Protein AF-A0A0F9DHP1-F1 (afdb_monomer_lite)

Radius of gyration: 31.09 Å; chains: 1; bounding box: 80×26×90 Å

Secondary structure (DSSP, 8-state):
---SS--EEE-TT--EEEEEE-EETTEE--S-EEEEEEE-TT--EEEEEEEEEEETTEEEEEE-----EEEEEEEEEEETTEEEEEEEEEEE---THHHHHHHHHHHHHHHHHHHHHHHHHH-----HHHHHHHHHHHHHHHHTHHHHHHHHHHHHHTT--HHHHHHHHHHHHHHHHHHHHHHHHHHHHHHHHHHHHHHHHHHHHHTT-

Foldseek 3Di:
DPDPDDAAEAEFQDKDKDKDFDADPVAGDPDKWKWKFKAFPVRDGPDIGTFPDDDRRMTIDIDTHRAFGKMKMWMWIDDPPDIDIDIHIYTHDADPVLVVVLVVLVVVLVVVLVVLVVVVVVPPDDDPVSVVVVVVSLVVLVVSLVSLVVSLVVCVVRSHHPVSNVVSVVVSVVSVVVSVVVVVVVVVVVVVVVVVVVVVVVVVVVVPD

Sequence (209 aa):
MADQGEIEVYKPREVFDLSIHLSNNTGVVTGATCQAEIRNSNYDVIHNVTLNEIDGGWYNATYNQSKIGKYFCRQNCTMGALFAAETCDFVIAGDDTMPIAVILVVLFVIIVYFFLLINLFTARQFTEHGLIKLLFLMIAFWVLLLPVNMAIQYNDANGGPVAVTTYLELLYQIMIWLNSFIIVYFMLWFIVQMLKKIGEGRRLKEMGE

Structure (mmCIF, N/CA/C/O backbone):
data_AF-A0A0F9DHP1-F1
#
_entry.id   AF-A0A0F9DHP1-F1
#
loop_
_atom_site.group_PDB
_atom_site.id
_atom_site.type_symbol
_atom_site.label_atom_id
_atom_site.label_alt_id
_atom_site.label_comp_id
_atom_site.label_asym_id
_atom_site.label_entity_id
_atom_site.label_seq_id
_atom_site.pdbx_PDB_ins_code
_atom_site.Cartn_x
_atom_site.Cartn_y
_atom_site.Cartn_z
_atom_site.occupancy
_atom_site.B_iso_or_equiv
_atom_site.auth_seq_id
_atom_site.auth_comp_id
_atom_site.auth_asym_id
_atom_site.auth_atom_id
_atom_site.pdbx_PDB_model_num
ATOM 1 N N . MET A 1 1 ? 27.045 -0.063 -24.129 1.00 32.78 1 MET A N 1
ATOM 2 C CA . MET A 1 1 ? 27.419 -0.946 -23.007 1.00 32.78 1 MET A CA 1
ATOM 3 C C . MET A 1 1 ? 26.363 -0.709 -21.944 1.00 32.78 1 MET A C 1
ATOM 5 O O . MET A 1 1 ? 26.468 0.319 -21.290 1.00 32.78 1 MET A O 1
ATOM 9 N N . ALA A 1 2 ? 25.314 -1.534 -21.842 1.00 38.41 2 ALA A N 1
ATOM 10 C CA . ALA A 1 2 ? 24.506 -1.516 -20.624 1.00 38.41 2 ALA A CA 1
ATOM 11 C C . ALA A 1 2 ? 25.317 -2.083 -19.463 1.00 38.41 2 ALA A C 1
ATOM 13 O O . ALA A 1 2 ? 26.200 -2.928 -19.661 1.00 38.41 2 ALA A O 1
ATOM 14 N N . ASP A 1 3 ? 25.017 -1.576 -18.274 1.00 43.22 3 ASP A N 1
ATOM 15 C CA . ASP A 1 3 ? 25.645 -1.961 -17.023 1.00 43.22 3 ASP A CA 1
ATOM 16 C C . ASP A 1 3 ? 25.564 -3.478 -16.825 1.00 43.22 3 ASP A C 1
ATOM 18 O O . ASP A 1 3 ? 24.499 -4.071 -16.641 1.00 43.22 3 ASP A O 1
ATOM 22 N N . GLN A 1 4 ? 26.717 -4.137 -16.922 1.00 42.66 4 GLN A N 1
ATOM 23 C CA . GLN A 1 4 ? 26.842 -5.555 -16.634 1.00 42.66 4 GLN A CA 1
ATOM 24 C C . GLN A 1 4 ? 26.961 -5.739 -15.119 1.00 42.66 4 GLN A C 1
ATOM 26 O O . GLN A 1 4 ? 28.065 -5.795 -14.583 1.00 42.66 4 GLN A O 1
ATOM 31 N N . GLY A 1 5 ? 25.822 -5.928 -14.451 1.00 52.22 5 GLY A N 1
ATOM 32 C CA . GLY A 1 5 ? 25.757 -6.750 -13.239 1.00 52.22 5 GLY A CA 1
ATOM 33 C C . GLY A 1 5 ? 25.354 -6.073 -11.932 1.00 52.22 5 GLY A C 1
ATOM 34 O O . GLY A 1 5 ? 25.232 -6.791 -10.939 1.00 52.22 5 GLY A O 1
ATOM 35 N N . GLU A 1 6 ? 25.108 -4.763 -11.900 1.00 61.00 6 GLU A N 1
ATOM 36 C CA . GLU A 1 6 ? 24.506 -4.124 -10.726 1.00 61.00 6 GLU A CA 1
ATOM 37 C C . GLU A 1 6 ? 22.995 -3.977 -10.910 1.00 61.00 6 GLU A C 1
ATOM 39 O O . GLU A 1 6 ? 22.515 -3.328 -11.834 1.00 61.00 6 GLU A O 1
ATOM 44 N N . ILE A 1 7 ? 22.243 -4.618 -10.014 1.00 73.75 7 ILE A N 1
ATOM 45 C CA . ILE A 1 7 ? 20.797 -4.440 -9.918 1.00 73.75 7 ILE A CA 1
ATOM 46 C C . ILE A 1 7 ? 20.562 -3.057 -9.321 1.00 73.75 7 ILE A C 1
ATOM 48 O O . ILE A 1 7 ? 20.828 -2.841 -8.136 1.00 73.75 7 ILE A O 1
ATOM 52 N N . GLU A 1 8 ? 20.044 -2.135 -10.121 1.00 78.38 8 GLU A N 1
ATOM 53 C CA . GLU A 1 8 ? 19.737 -0.786 -9.656 1.00 78.38 8 GLU A CA 1
ATOM 54 C C . GLU A 1 8 ? 18.591 -0.825 -8.638 1.00 78.38 8 GLU A C 1
ATOM 56 O O . GLU A 1 8 ? 17.574 -1.496 -8.848 1.00 78.38 8 GLU A O 1
ATOM 61 N N . VAL A 1 9 ? 18.748 -0.121 -7.514 1.00 78.56 9 VAL A N 1
ATOM 62 C CA . VAL A 1 9 ? 17.733 -0.056 -6.456 1.00 78.56 9 VAL A CA 1
ATOM 63 C C . VAL A 1 9 ? 17.151 1.348 -6.392 1.00 78.56 9 VAL A C 1
ATOM 65 O O . VAL A 1 9 ? 17.844 2.299 -6.042 1.00 78.56 9 VAL A O 1
ATOM 68 N N . TYR A 1 10 ? 15.857 1.446 -6.671 1.00 81.00 10 TYR A N 1
ATOM 69 C CA . TYR A 1 10 ? 15.089 2.683 -6.676 1.00 81.00 10 TYR A CA 1
ATOM 70 C C . TYR A 1 10 ? 14.105 2.728 -5.512 1.00 81.00 10 TYR A C 1
ATOM 72 O O . TYR A 1 10 ? 13.576 1.702 -5.069 1.00 81.00 10 TYR A O 1
ATOM 80 N N . LYS A 1 11 ? 13.807 3.932 -5.032 1.00 74.25 11 LYS A N 1
ATOM 81 C CA . LYS A 1 11 ? 12.747 4.163 -4.050 1.00 74.25 11 LYS A CA 1
ATOM 82 C C . LYS A 1 11 ? 11.376 4.205 -4.729 1.00 74.25 11 LYS A C 1
ATOM 84 O O . LYS A 1 11 ? 11.262 4.538 -5.911 1.00 74.25 11 LYS A O 1
ATOM 89 N N . PRO A 1 12 ? 10.286 3.916 -4.000 1.00 71.62 12 PRO A N 1
ATOM 90 C CA . PRO A 1 12 ? 8.947 4.072 -4.543 1.00 71.62 12 PRO A CA 1
ATOM 91 C C . PRO A 1 12 ? 8.712 5.525 -4.970 1.00 71.62 12 PRO A C 1
ATOM 93 O O . PRO A 1 12 ? 9.010 6.442 -4.207 1.00 71.62 12 PRO A O 1
ATOM 96 N N . ARG A 1 13 ? 8.128 5.732 -6.161 1.00 71.88 13 ARG A N 1
ATOM 97 C CA . ARG A 1 13 ? 7.853 7.064 -6.751 1.00 71.88 13 ARG A CA 1
ATOM 98 C C . ARG A 1 13 ? 9.106 7.861 -7.126 1.00 71.88 13 ARG A C 1
ATOM 100 O O . ARG A 1 13 ? 8.994 9.041 -7.458 1.00 71.88 13 ARG A O 1
ATOM 107 N N . GLU A 1 14 ? 10.280 7.241 -7.070 1.00 75.44 14 GLU A N 1
ATOM 108 C CA . GLU A 1 14 ? 11.476 7.805 -7.672 1.00 75.44 14 GLU A CA 1
ATOM 109 C C . GLU A 1 14 ? 11.318 7.804 -9.193 1.00 75.44 14 GLU A C 1
ATOM 111 O O . GLU A 1 14 ? 10.824 6.846 -9.791 1.00 75.44 14 GLU A O 1
ATOM 116 N N . VAL A 1 15 ? 11.684 8.928 -9.800 1.00 79.44 15 VAL A N 1
ATOM 117 C CA . VAL A 1 15 ? 11.671 9.097 -11.248 1.00 79.44 15 VAL A CA 1
ATOM 118 C C . VAL A 1 15 ? 13.068 8.773 -11.739 1.00 79.44 15 VAL A C 1
ATOM 120 O O . VAL A 1 15 ? 14.022 9.425 -11.320 1.00 79.44 15 VAL A O 1
ATOM 123 N N . PHE A 1 16 ? 13.180 7.791 -12.625 1.00 82.19 16 PHE A N 1
ATOM 124 C CA . PHE A 1 16 ? 14.447 7.433 -13.247 1.00 82.19 16 PHE A CA 1
ATOM 125 C C . PHE A 1 16 ? 14.267 7.227 -14.747 1.00 82.19 16 PHE A C 1
ATOM 127 O O . PHE A 1 16 ? 13.166 6.952 -15.232 1.00 82.19 16 PHE A O 1
ATOM 134 N N . ASP A 1 17 ? 15.359 7.388 -15.486 1.00 85.38 17 ASP A N 1
ATOM 135 C CA . ASP A 1 17 ? 15.356 7.256 -16.934 1.00 85.38 17 ASP A CA 1
ATOM 136 C C . ASP A 1 17 ? 15.917 5.896 -17.337 1.00 85.38 17 ASP A C 1
ATOM 138 O O . ASP A 1 17 ? 17.054 5.547 -17.030 1.00 85.38 17 ASP A O 1
ATOM 142 N N . LEU A 1 18 ? 15.123 5.145 -18.092 1.00 86.75 18 LEU A N 1
ATOM 143 C CA . LEU A 1 18 ? 15.614 4.001 -18.841 1.00 86.75 18 LEU A CA 1
ATOM 144 C C . LEU A 1 18 ? 16.281 4.541 -20.096 1.00 86.75 18 LEU A C 1
ATOM 146 O O . LEU A 1 18 ? 15.611 5.153 -20.928 1.00 86.75 18 LEU A O 1
ATOM 150 N N . SER A 1 19 ? 17.582 4.313 -20.240 1.00 86.81 19 SER A N 1
ATOM 151 C CA . SER A 1 19 ? 18.342 4.770 -21.399 1.00 86.81 19 SER A CA 1
ATOM 152 C C . SER A 1 19 ? 19.038 3.613 -22.108 1.00 86.81 19 SER A C 1
ATOM 154 O O . SER A 1 19 ? 19.377 2.604 -21.493 1.00 86.81 19 SER A O 1
ATOM 156 N N . ILE A 1 20 ? 19.208 3.748 -23.421 1.00 87.62 20 ILE A N 1
ATOM 157 C CA . ILE A 1 20 ? 20.019 2.852 -24.246 1.00 87.62 20 ILE A CA 1
ATOM 158 C C . ILE A 1 20 ? 20.812 3.680 -25.253 1.00 87.62 20 ILE A C 1
ATOM 160 O O . ILE A 1 20 ? 20.288 4.623 -25.853 1.00 87.62 20 ILE A O 1
ATOM 164 N N . HIS A 1 21 ? 22.082 3.324 -25.444 1.00 88.56 21 HIS A N 1
ATOM 165 C CA . HIS A 1 21 ? 22.937 3.928 -26.462 1.00 88.56 21 HIS A CA 1
ATOM 166 C C . HIS A 1 21 ? 23.167 2.956 -27.608 1.00 88.56 21 HIS A C 1
ATOM 168 O O . HIS A 1 21 ? 23.755 1.888 -27.418 1.00 88.56 21 HIS A O 1
ATOM 174 N N . LEU A 1 22 ? 22.733 3.335 -28.808 1.00 86.88 22 LEU A N 1
ATOM 175 C CA . LEU A 1 22 ? 22.942 2.530 -30.001 1.00 86.88 22 LEU A CA 1
ATOM 176 C C . LEU A 1 22 ? 24.208 2.968 -30.739 1.00 86.88 22 LEU A C 1
ATOM 178 O O . LEU A 1 22 ? 24.328 4.088 -31.240 1.00 86.88 22 LEU A O 1
ATOM 182 N N . SER A 1 23 ? 25.141 2.031 -30.870 1.00 85.25 23 SER A N 1
ATOM 183 C CA . SER A 1 23 ? 26.355 2.186 -31.667 1.00 85.25 23 SER A CA 1
ATOM 184 C C . SER A 1 23 ? 26.630 0.923 -32.479 1.00 85.25 23 SER A C 1
ATOM 186 O O . SER A 1 23 ? 26.207 -0.179 -32.133 1.00 85.25 23 SER A O 1
ATOM 188 N N . ASN A 1 24 ? 27.318 1.093 -33.600 1.00 81.12 24 ASN A N 1
ATOM 189 C CA . ASN A 1 24 ? 27.776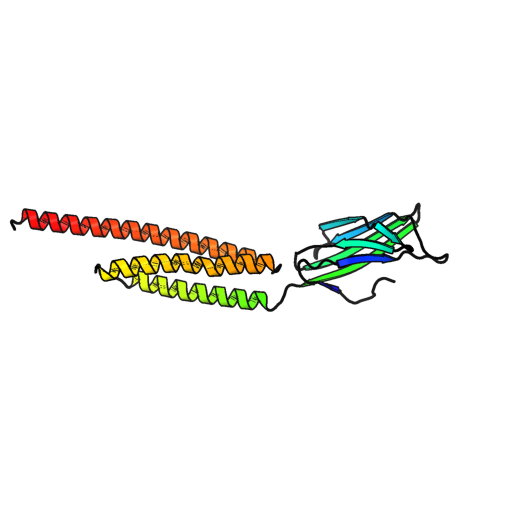 0.026 -34.473 1.00 81.12 24 ASN A CA 1
ATOM 190 C C . ASN A 1 24 ? 29.239 0.276 -34.886 1.00 81.12 24 ASN A C 1
ATOM 192 O O . ASN A 1 24 ? 29.848 1.282 -34.524 1.00 81.12 24 ASN A O 1
ATOM 196 N N . ASN A 1 25 ? 29.804 -0.620 -35.698 1.00 81.38 25 ASN A N 1
ATOM 197 C CA . ASN A 1 25 ? 31.197 -0.513 -36.157 1.00 81.38 25 ASN A CA 1
ATOM 198 C C . ASN A 1 25 ? 31.496 0.759 -36.979 1.00 81.38 25 ASN A C 1
ATOM 200 O O . ASN A 1 25 ? 32.660 1.091 -37.178 1.00 81.38 25 ASN A O 1
ATOM 204 N N . THR A 1 26 ? 30.469 1.450 -37.481 1.00 79.56 26 THR A N 1
ATOM 205 C CA . THR A 1 26 ? 30.588 2.695 -38.259 1.00 79.56 26 THR A CA 1
ATOM 206 C C . THR A 1 26 ? 30.330 3.958 -37.433 1.00 79.56 26 THR A C 1
ATOM 208 O O . THR A 1 26 ? 30.499 5.057 -37.954 1.00 79.56 26 THR A O 1
ATOM 211 N N . GLY A 1 27 ? 29.952 3.821 -36.159 1.00 83.44 27 GLY A N 1
ATOM 212 C CA . GLY A 1 27 ? 29.677 4.931 -35.253 1.00 83.44 27 GLY A CA 1
ATOM 213 C C . GLY A 1 27 ? 28.305 4.836 -34.588 1.00 83.44 27 GLY A C 1
ATOM 214 O O . GLY A 1 27 ? 27.807 3.759 -34.273 1.00 83.44 27 GLY A O 1
ATOM 215 N N . VAL A 1 28 ? 27.714 5.993 -34.320 1.00 85.81 28 VAL A N 1
ATOM 216 C CA . VAL A 1 28 ? 26.433 6.139 -33.619 1.00 85.81 28 VAL A CA 1
ATOM 217 C C . VAL A 1 28 ? 25.257 5.789 -34.537 1.00 85.81 28 VAL A C 1
ATOM 219 O O . VAL A 1 28 ? 25.274 6.131 -35.718 1.00 85.81 28 VAL A O 1
ATOM 222 N N . VAL A 1 29 ? 24.224 5.137 -33.993 1.00 83.38 29 VAL A N 1
ATOM 223 C CA . VAL A 1 29 ? 22.997 4.789 -34.727 1.00 83.38 29 VAL A CA 1
ATOM 224 C C . VAL A 1 29 ? 21.839 5.699 -34.302 1.00 83.38 29 VAL A C 1
ATOM 226 O O . VAL A 1 29 ? 21.365 5.637 -33.168 1.00 83.38 29 VAL A O 1
ATOM 229 N N . THR A 1 30 ? 21.361 6.516 -35.239 1.00 86.81 30 THR A N 1
ATOM 230 C CA . THR A 1 30 ? 20.240 7.458 -35.072 1.00 86.81 30 THR A CA 1
ATOM 231 C C . THR A 1 30 ? 19.021 7.027 -35.896 1.00 86.81 30 THR A C 1
ATOM 233 O O . THR A 1 30 ? 19.152 6.248 -36.843 1.00 86.81 30 THR A O 1
ATOM 236 N N . GLY A 1 31 ? 17.821 7.499 -35.546 1.00 85.69 31 GLY A N 1
ATOM 237 C CA . GLY A 1 31 ? 16.578 7.198 -36.267 1.00 85.69 31 GLY A CA 1
ATOM 238 C C . GLY A 1 31 ? 16.022 5.779 -36.078 1.00 85.69 31 GLY A C 1
ATOM 239 O O . GLY A 1 31 ? 15.180 5.337 -36.865 1.00 85.69 31 GLY A O 1
ATOM 240 N N . ALA A 1 32 ? 16.475 5.044 -35.062 1.00 87.75 32 ALA A N 1
ATOM 241 C CA . ALA A 1 32 ? 15.925 3.742 -34.704 1.00 87.75 32 ALA A CA 1
ATOM 242 C C . ALA A 1 32 ? 14.601 3.893 -33.935 1.00 87.75 32 ALA A C 1
ATOM 244 O O . ALA A 1 32 ? 14.388 4.841 -33.188 1.00 87.75 32 ALA A O 1
ATOM 245 N N . THR A 1 33 ? 13.699 2.926 -34.084 1.00 90.62 33 THR A N 1
ATOM 246 C CA . THR A 1 33 ? 12.504 2.820 -33.239 1.00 90.62 33 THR A CA 1
ATOM 247 C C . THR A 1 33 ? 12.813 1.911 -32.060 1.00 90.62 33 THR A C 1
ATOM 249 O O . THR A 1 33 ? 13.016 0.708 -32.249 1.00 90.62 33 THR A O 1
ATOM 252 N N . CYS A 1 34 ? 12.842 2.484 -30.859 1.00 91.69 34 CYS A N 1
ATOM 253 C CA . CYS A 1 34 ? 13.182 1.794 -29.622 1.00 91.69 34 CYS A CA 1
ATOM 254 C C . CYS A 1 34 ? 11.979 1.707 -28.672 1.00 91.69 34 CYS A C 1
ATOM 256 O O . CYS A 1 34 ? 11.224 2.664 -28.510 1.00 91.69 34 CYS A O 1
ATOM 258 N N . GLN A 1 35 ? 11.802 0.556 -28.026 1.00 92.75 35 GLN A N 1
ATOM 259 C CA . GLN A 1 35 ? 10.767 0.308 -27.019 1.00 92.75 35 GLN A CA 1
ATOM 260 C C . GLN A 1 35 ? 11.362 -0.407 -25.809 1.00 92.75 35 GLN A C 1
ATOM 262 O O . GLN A 1 35 ? 12.196 -1.292 -25.971 1.00 92.75 35 GLN A O 1
ATOM 267 N N . ALA A 1 36 ? 10.907 -0.053 -24.611 1.00 90.81 36 ALA A N 1
ATOM 268 C CA . ALA A 1 36 ? 11.240 -0.710 -23.358 1.00 90.81 36 ALA A CA 1
ATOM 269 C C . ALA A 1 36 ? 9.997 -1.404 -22.783 1.00 90.81 36 ALA A C 1
ATOM 271 O O . ALA A 1 36 ? 9.029 -0.756 -22.382 1.00 90.81 36 ALA A O 1
ATOM 272 N N . GLU A 1 37 ? 10.036 -2.731 -22.715 1.00 91.19 37 GLU A N 1
ATOM 273 C CA . GLU A 1 37 ? 9.054 -3.536 -21.993 1.00 91.19 37 GLU A CA 1
ATOM 274 C C . GLU A 1 37 ? 9.513 -3.730 -20.553 1.00 91.19 37 GLU A C 1
ATOM 276 O O . GLU A 1 37 ? 10.588 -4.273 -20.315 1.00 91.19 37 GLU A O 1
ATOM 281 N N . ILE A 1 38 ? 8.680 -3.352 -19.591 1.00 89.06 38 ILE A N 1
ATOM 282 C CA . ILE A 1 38 ? 8.940 -3.532 -18.164 1.00 89.06 38 ILE A CA 1
ATOM 283 C C . ILE A 1 38 ? 8.045 -4.648 -17.649 1.00 89.06 38 ILE A C 1
ATOM 285 O O . ILE A 1 38 ? 6.826 -4.642 -17.851 1.00 89.06 38 ILE A O 1
ATOM 289 N N . ARG A 1 39 ? 8.666 -5.617 -16.985 1.00 88.31 39 ARG A N 1
ATOM 290 C CA . ARG A 1 39 ? 8.066 -6.874 -16.554 1.00 88.31 39 ARG A CA 1
ATOM 291 C C . ARG A 1 39 ? 8.172 -7.052 -15.047 1.00 88.31 39 ARG A C 1
ATOM 293 O O . ARG A 1 39 ? 9.150 -6.625 -14.436 1.00 88.31 39 ARG A O 1
ATOM 300 N N . ASN A 1 40 ? 7.169 -7.699 -14.456 1.00 83.38 40 ASN A N 1
ATOM 301 C CA . ASN A 1 40 ? 7.189 -8.080 -13.040 1.00 83.38 40 ASN A CA 1
ATOM 302 C C . ASN A 1 40 ? 8.049 -9.341 -12.807 1.00 83.38 40 ASN A C 1
ATOM 304 O O . ASN A 1 40 ? 8.568 -9.954 -13.741 1.00 83.38 40 ASN A O 1
ATOM 308 N N . SER A 1 41 ? 8.120 -9.786 -11.551 1.00 77.81 41 SER A N 1
ATOM 309 C CA . SER A 1 41 ? 8.769 -11.041 -11.147 1.00 77.81 41 SER A CA 1
ATOM 310 C C . SER A 1 41 ? 8.202 -12.307 -11.807 1.00 77.81 41 SER A C 1
ATOM 312 O O . SER A 1 41 ? 8.884 -13.326 -11.842 1.00 77.81 41 SER A O 1
ATOM 314 N N . ASN A 1 42 ? 6.971 -12.251 -12.323 1.00 78.81 42 ASN A N 1
ATOM 315 C CA . ASN A 1 42 ? 6.311 -13.345 -13.041 1.00 78.81 42 ASN A CA 1
ATOM 316 C C . ASN A 1 42 ? 6.528 -13.269 -14.564 1.00 78.81 42 ASN A C 1
ATOM 318 O O . ASN A 1 42 ? 5.976 -14.087 -15.293 1.00 78.81 42 ASN A O 1
ATOM 322 N N . TYR A 1 43 ? 7.337 -12.317 -15.045 1.00 77.50 43 TYR A N 1
ATOM 323 C CA . TYR A 1 43 ? 7.586 -12.017 -16.460 1.00 77.50 43 TYR A CA 1
ATOM 324 C C . TYR A 1 43 ? 6.389 -11.461 -17.250 1.00 77.50 43 TYR A C 1
ATOM 326 O O . TYR A 1 43 ? 6.488 -11.327 -18.478 1.00 77.50 43 TYR A O 1
ATOM 334 N N . ASP A 1 44 ? 5.308 -11.062 -16.574 1.00 84.19 44 ASP A N 1
ATOM 335 C CA . ASP A 1 44 ? 4.184 -10.358 -17.196 1.00 84.19 44 ASP A CA 1
ATOM 336 C C . ASP A 1 44 ? 4.605 -8.936 -17.571 1.00 84.19 44 ASP A C 1
ATOM 338 O O . ASP A 1 44 ? 5.238 -8.241 -16.772 1.00 84.19 44 ASP A O 1
ATOM 342 N N . VAL A 1 45 ? 4.218 -8.479 -18.764 1.00 87.38 45 VAL A N 1
ATOM 343 C CA . VAL A 1 45 ? 4.456 -7.100 -19.213 1.00 87.38 45 VAL A CA 1
ATOM 344 C C . VAL A 1 45 ? 3.499 -6.162 -18.482 1.00 87.38 45 VAL A C 1
ATOM 346 O O . VAL A 1 45 ? 2.283 -6.276 -18.622 1.00 87.38 45 VAL A O 1
ATOM 349 N N . ILE A 1 46 ? 4.052 -5.229 -17.710 1.00 87.69 46 ILE A N 1
ATOM 350 C CA . ILE A 1 46 ? 3.286 -4.229 -16.953 1.00 87.69 46 ILE A CA 1
ATOM 351 C C . ILE A 1 46 ? 3.233 -2.909 -17.716 1.00 87.69 46 ILE A C 1
ATOM 353 O O . ILE A 1 46 ? 2.201 -2.244 -17.746 1.00 87.69 46 ILE A O 1
ATOM 357 N N . HIS A 1 47 ? 4.352 -2.538 -18.339 1.00 88.06 47 HIS A N 1
ATOM 358 C CA . HIS A 1 47 ? 4.469 -1.331 -19.140 1.00 88.06 47 HIS A CA 1
ATOM 359 C C . HIS A 1 47 ? 5.234 -1.623 -20.423 1.00 88.06 47 HIS A C 1
ATOM 361 O O . HIS A 1 47 ? 6.176 -2.412 -20.436 1.00 88.06 47 HIS A O 1
ATOM 367 N N . ASN A 1 48 ? 4.827 -0.958 -21.496 1.00 89.88 48 ASN A N 1
ATOM 368 C CA . ASN A 1 48 ? 5.583 -0.878 -22.733 1.00 89.88 48 ASN A CA 1
ATOM 369 C C . ASN A 1 48 ? 5.708 0.604 -23.081 1.00 89.88 48 ASN A C 1
ATOM 371 O O . ASN A 1 48 ? 4.692 1.286 -23.231 1.00 89.88 48 ASN A O 1
ATOM 375 N N . VAL A 1 49 ? 6.938 1.107 -23.116 1.00 90.31 49 VAL A N 1
ATOM 376 C CA . VAL A 1 4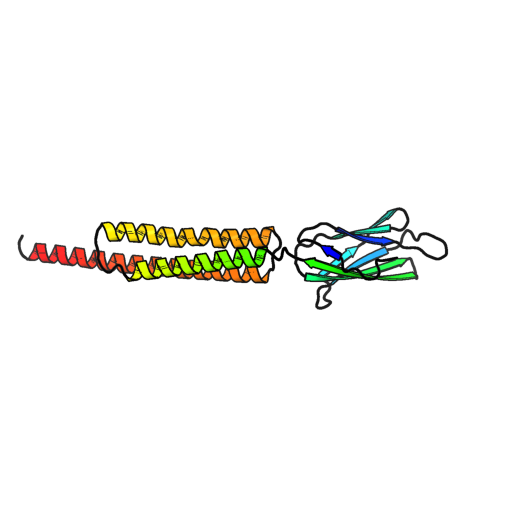9 ? 7.229 2.532 -23.265 1.00 90.31 49 VAL A CA 1
ATOM 377 C C . VAL A 1 49 ? 8.106 2.736 -24.489 1.00 90.31 49 VAL A C 1
ATOM 379 O O . VAL A 1 49 ? 9.146 2.099 -24.630 1.00 90.31 49 VAL A O 1
ATOM 382 N N . THR A 1 50 ? 7.698 3.632 -25.382 1.00 92.00 50 THR A N 1
ATOM 383 C CA . THR A 1 50 ? 8.536 4.034 -26.515 1.00 92.00 50 THR A CA 1
ATOM 384 C C . THR A 1 50 ? 9.677 4.909 -26.009 1.00 92.00 50 THR A C 1
ATOM 386 O O . THR A 1 50 ? 9.435 5.885 -25.299 1.00 92.00 50 THR A O 1
ATOM 389 N N . LEU A 1 51 ? 10.907 4.556 -26.374 1.00 91.69 51 LEU A N 1
ATOM 390 C CA . LEU A 1 51 ? 12.101 5.333 -26.062 1.00 91.69 51 LEU A CA 1
ATOM 391 C C . LEU A 1 51 ? 12.289 6.396 -27.153 1.00 91.69 51 LEU A C 1
ATOM 393 O O . LEU A 1 51 ? 12.298 6.067 -28.341 1.00 91.69 51 LEU A O 1
ATOM 397 N N . ASN A 1 52 ? 12.441 7.657 -26.758 1.00 90.38 52 ASN A N 1
ATOM 398 C CA . ASN A 1 52 ? 12.645 8.767 -27.685 1.00 90.38 52 ASN A CA 1
ATOM 399 C C . ASN A 1 52 ? 14.135 9.020 -27.884 1.00 90.38 52 ASN A C 1
ATOM 401 O O . ASN A 1 52 ? 14.895 9.012 -26.918 1.00 90.38 52 ASN A O 1
ATOM 405 N N . GLU A 1 53 ? 14.543 9.278 -29.124 1.00 90.31 53 GLU A N 1
ATOM 406 C CA . GLU A 1 53 ? 15.898 9.742 -29.413 1.00 90.31 53 GLU A CA 1
ATOM 407 C C . GLU A 1 53 ? 16.087 11.156 -28.848 1.00 90.31 53 GLU A C 1
ATOM 409 O O . GLU A 1 53 ? 15.299 12.053 -29.157 1.00 90.31 53 GLU A O 1
ATOM 414 N N . ILE A 1 54 ? 17.114 11.355 -28.018 1.00 86.50 54 ILE A N 1
ATOM 415 C CA . ILE A 1 54 ? 17.448 12.676 -27.468 1.00 86.50 54 ILE A CA 1
ATOM 416 C C . ILE A 1 54 ? 18.542 13.332 -28.306 1.00 86.50 54 ILE A C 1
ATOM 418 O O . ILE A 1 54 ? 18.359 14.442 -28.795 1.00 86.50 54 ILE A O 1
ATOM 422 N N . ASP A 1 55 ? 19.686 12.655 -28.430 1.00 84.44 55 ASP A N 1
ATOM 423 C CA . ASP A 1 55 ? 20.847 13.092 -29.205 1.00 84.44 55 ASP A CA 1
ATOM 424 C C . ASP A 1 55 ? 21.885 11.962 -29.276 1.00 84.44 55 ASP A C 1
ATOM 426 O O . ASP A 1 55 ? 21.947 11.100 -28.396 1.00 84.44 55 ASP A O 1
ATOM 430 N N . GLY A 1 56 ? 22.731 11.963 -30.306 1.00 83.69 56 GLY A N 1
ATOM 431 C CA . GLY A 1 56 ? 23.914 11.104 -30.363 1.00 83.69 56 GLY A CA 1
ATOM 432 C C . GLY A 1 56 ? 23.630 9.604 -30.214 1.00 83.69 56 GLY A C 1
ATOM 433 O O . GLY A 1 56 ? 24.474 8.886 -29.672 1.00 83.69 56 GLY A O 1
ATOM 434 N N . GLY A 1 57 ? 22.470 9.130 -30.690 1.00 85.00 57 GLY A N 1
ATOM 435 C CA . GLY A 1 57 ? 22.040 7.726 -30.618 1.00 85.00 57 GLY A CA 1
ATOM 436 C C . GLY A 1 57 ? 21.653 7.251 -29.216 1.00 85.00 57 GLY A C 1
ATOM 437 O O . GLY A 1 57 ? 21.590 6.042 -28.980 1.00 85.00 57 GLY A O 1
ATOM 438 N N . TRP A 1 58 ? 21.415 8.180 -28.286 1.00 89.88 58 TRP A N 1
ATOM 439 C CA . TRP A 1 58 ? 20.794 7.903 -26.996 1.00 89.88 58 TRP A CA 1
ATOM 440 C C . TRP A 1 58 ? 19.278 7.944 -27.112 1.00 89.88 58 TRP A C 1
ATOM 442 O O . TRP A 1 58 ? 18.707 8.930 -27.581 1.00 89.88 58 TRP A O 1
ATOM 452 N N . TYR A 1 59 ? 18.641 6.887 -26.620 1.00 90.75 59 TYR A N 1
ATOM 453 C CA . TYR A 1 59 ? 17.194 6.776 -26.533 1.00 90.75 59 TYR A CA 1
ATOM 454 C C . TYR A 1 59 ? 16.801 6.651 -25.070 1.00 90.75 59 TYR A C 1
ATOM 456 O O . TYR A 1 59 ? 17.368 5.812 -24.368 1.00 90.75 59 TYR A O 1
ATOM 464 N N . ASN A 1 60 ? 15.841 7.454 -24.611 1.00 90.56 60 ASN A N 1
ATOM 465 C CA . ASN A 1 60 ? 15.371 7.401 -23.232 1.00 90.56 60 ASN A CA 1
ATOM 466 C C . ASN A 1 60 ? 13.855 7.304 -23.093 1.00 90.56 60 ASN A C 1
ATOM 468 O O . ASN A 1 60 ? 13.078 7.675 -23.973 1.00 90.56 60 ASN A O 1
ATOM 472 N N . ALA A 1 61 ? 13.439 6.815 -21.935 1.00 89.06 61 ALA A N 1
ATOM 473 C CA . ALA A 1 61 ? 12.083 6.930 -21.448 1.00 89.06 61 ALA A CA 1
ATOM 474 C C . ALA A 1 61 ? 12.120 7.087 -19.937 1.00 89.06 61 ALA A C 1
ATOM 476 O O . ALA A 1 61 ? 12.775 6.319 -19.233 1.00 89.06 61 ALA A O 1
ATOM 477 N N . THR A 1 62 ? 11.361 8.054 -19.446 1.00 87.12 62 THR A N 1
ATOM 478 C CA . THR A 1 62 ? 11.198 8.250 -18.015 1.00 87.12 62 THR A CA 1
ATOM 479 C C . THR A 1 62 ? 10.215 7.226 -17.468 1.00 87.12 62 THR A C 1
ATOM 481 O O . THR A 1 62 ? 9.075 7.124 -17.934 1.00 87.12 62 THR A O 1
ATOM 484 N N . TYR A 1 63 ? 10.647 6.483 -16.455 1.00 82.81 63 TYR A N 1
ATOM 485 C CA . TYR A 1 63 ? 9.808 5.564 -15.709 1.00 82.81 63 TYR A CA 1
ATOM 486 C C . TYR A 1 63 ? 9.527 6.113 -14.312 1.00 82.81 63 TYR A C 1
ATOM 488 O O . TYR A 1 63 ? 10.414 6.582 -13.603 1.00 82.81 63 TYR A O 1
ATOM 496 N N . ASN A 1 64 ? 8.257 6.067 -13.921 1.00 74.31 64 ASN A N 1
ATOM 497 C CA . ASN A 1 64 ? 7.790 6.524 -12.619 1.00 74.31 64 ASN A CA 1
ATOM 498 C C . ASN A 1 64 ? 6.719 5.550 -12.131 1.00 74.31 64 ASN A C 1
ATOM 500 O O . ASN A 1 64 ? 5.528 5.726 -12.403 1.00 74.31 64 ASN A O 1
ATOM 504 N N . GLN A 1 65 ? 7.146 4.483 -11.457 1.00 69.62 65 GLN A N 1
ATOM 505 C CA . GLN A 1 65 ? 6.228 3.554 -10.809 1.00 69.62 65 GLN A CA 1
ATOM 506 C C . GLN A 1 65 ? 6.457 3.543 -9.299 1.00 69.62 65 GLN A C 1
ATOM 508 O O . GLN A 1 65 ? 7.571 3.646 -8.797 1.00 69.62 65 GLN A O 1
ATOM 513 N N . SER A 1 66 ? 5.362 3.409 -8.558 1.00 63.81 66 SER A N 1
ATOM 514 C CA . SER A 1 66 ? 5.344 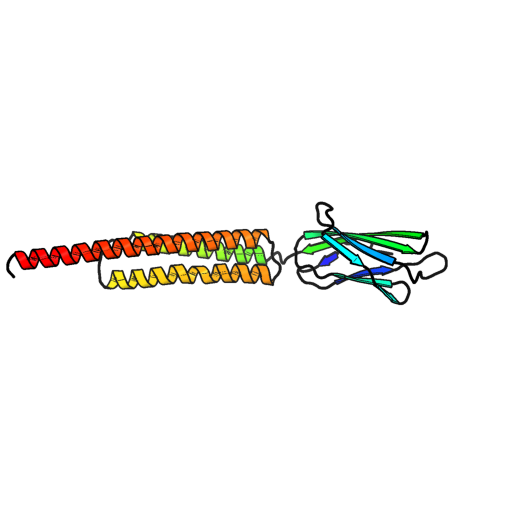3.431 -7.095 1.00 63.81 66 SER A CA 1
ATOM 515 C C . SER A 1 66 ? 5.366 2.047 -6.451 1.00 63.81 66 SER A C 1
ATOM 517 O O . SER A 1 66 ? 5.397 1.949 -5.227 1.00 63.81 66 SER A O 1
ATOM 519 N N . LYS A 1 67 ? 5.290 0.969 -7.237 1.00 72.25 67 LYS A N 1
ATOM 520 C CA . LYS A 1 67 ? 5.074 -0.371 -6.694 1.00 72.25 67 LYS A CA 1
ATOM 521 C C . LYS A 1 67 ? 6.404 -1.039 -6.360 1.00 72.25 67 LYS A C 1
ATOM 523 O O . LYS A 1 67 ? 7.223 -1.258 -7.245 1.00 72.25 67 LYS A O 1
ATOM 528 N N . ILE A 1 68 ? 6.575 -1.428 -5.099 1.00 76.31 68 ILE A N 1
ATOM 529 C CA . ILE A 1 68 ? 7.723 -2.222 -4.643 1.00 76.31 68 ILE A CA 1
ATOM 530 C C . ILE A 1 68 ? 7.745 -3.576 -5.361 1.00 76.31 68 ILE A C 1
ATOM 532 O O . ILE A 1 68 ? 6.714 -4.245 -5.475 1.00 76.31 68 ILE A O 1
ATOM 536 N N . GLY A 1 69 ? 8.925 -3.996 -5.808 1.00 73.19 69 GLY A N 1
ATOM 537 C CA . GLY A 1 69 ? 9.130 -5.298 -6.432 1.00 73.19 69 GLY A CA 1
ATOM 538 C C . GLY A 1 69 ? 10.440 -5.394 -7.203 1.00 73.19 69 GLY A C 1
ATOM 539 O O . GLY A 1 69 ? 11.118 -4.394 -7.432 1.00 73.19 69 GLY A O 1
ATOM 540 N N . LYS A 1 70 ? 10.779 -6.619 -7.623 1.00 79.62 70 LYS A N 1
ATOM 541 C CA . LYS A 1 70 ? 11.818 -6.849 -8.630 1.00 79.62 70 LYS A CA 1
ATOM 542 C C . LYS A 1 70 ? 11.202 -6.723 -10.020 1.00 79.62 70 LYS A C 1
ATOM 544 O O . LYS A 1 70 ? 10.169 -7.341 -10.293 1.00 79.62 70 LYS A O 1
ATOM 549 N N . TYR A 1 71 ? 11.866 -5.962 -10.876 1.00 85.62 71 TYR A N 1
ATOM 550 C CA . TYR A 1 71 ? 11.459 -5.710 -12.245 1.00 85.62 71 TYR A CA 1
ATOM 551 C C . TYR A 1 71 ? 12.565 -6.096 -13.215 1.00 85.62 71 TYR A C 1
ATOM 553 O O . TYR A 1 71 ? 13.755 -6.071 -12.900 1.00 85.62 71 TYR A O 1
ATOM 561 N N . PHE A 1 72 ? 12.133 -6.449 -14.417 1.00 86.31 72 PHE A N 1
ATOM 562 C CA . PHE A 1 72 ? 13.008 -6.720 -15.544 1.00 86.31 72 PHE A CA 1
ATOM 563 C C . PHE A 1 72 ? 12.606 -5.797 -16.677 1.00 86.31 72 PHE A C 1
ATOM 565 O O . PHE A 1 72 ? 11.417 -5.670 -16.965 1.00 86.31 72 PHE A O 1
ATOM 572 N N . CYS A 1 73 ? 13.571 -5.179 -17.339 1.00 87.88 73 CYS A N 1
ATOM 573 C CA . CYS A 1 73 ? 13.322 -4.457 -18.568 1.00 87.88 73 CYS A CA 1
ATOM 574 C C . CYS A 1 73 ? 13.896 -5.212 -19.763 1.00 87.88 73 CYS A C 1
ATOM 576 O O . CYS A 1 73 ? 14.937 -5.867 -19.679 1.00 87.88 73 CYS A O 1
ATOM 578 N N . ARG A 1 74 ? 13.210 -5.101 -20.895 1.00 89.50 74 ARG A N 1
ATOM 579 C CA . ARG A 1 74 ? 13.712 -5.507 -22.200 1.00 89.50 74 ARG A CA 1
ATOM 580 C C . ARG A 1 74 ? 13.579 -4.334 -23.152 1.00 89.50 74 ARG A C 1
ATOM 582 O O . ARG A 1 74 ? 12.468 -3.934 -23.489 1.00 89.50 74 ARG A O 1
ATOM 589 N N . GLN A 1 75 ? 14.708 -3.808 -23.586 1.00 90.44 75 GLN A N 1
ATOM 590 C CA . GLN A 1 75 ? 14.789 -2.749 -24.574 1.00 90.44 75 GLN A CA 1
ATOM 591 C C . GLN A 1 75 ? 14.985 -3.391 -25.945 1.00 90.44 75 GLN A C 1
ATOM 593 O O . GLN A 1 75 ? 15.913 -4.167 -26.140 1.00 90.44 75 GLN A O 1
ATOM 598 N N . ASN A 1 76 ? 14.095 -3.108 -26.889 1.00 91.50 76 ASN A N 1
ATOM 599 C CA . ASN A 1 76 ? 14.166 -3.590 -28.262 1.00 91.50 76 ASN A CA 1
ATOM 600 C C . ASN A 1 76 ? 14.248 -2.380 -29.193 1.00 91.50 76 ASN A C 1
ATOM 602 O O . ASN A 1 76 ? 13.378 -1.513 -29.154 1.00 91.50 76 ASN A O 1
ATOM 606 N N . CYS A 1 77 ? 15.257 -2.346 -30.055 1.00 90.62 77 CYS A N 1
ATOM 607 C CA . CYS A 1 77 ? 15.466 -1.283 -31.027 1.00 90.62 77 CYS A CA 1
ATOM 608 C C . CYS A 1 77 ? 15.518 -1.852 -32.442 1.00 90.62 77 CYS A C 1
ATOM 610 O O . CYS A 1 77 ? 16.176 -2.862 -32.703 1.00 90.62 77 CYS A O 1
ATOM 612 N N . THR A 1 78 ? 14.828 -1.190 -33.367 1.00 90.50 78 THR A N 1
ATOM 613 C CA . THR A 1 78 ? 14.740 -1.591 -34.775 1.00 90.50 78 THR A CA 1
ATOM 614 C C . THR A 1 78 ? 15.085 -0.434 -35.699 1.00 90.50 78 THR A C 1
ATOM 616 O O . THR A 1 78 ? 14.620 0.686 -35.505 1.00 90.50 78 THR A O 1
ATOM 619 N N . MET A 1 79 ? 15.889 -0.702 -36.727 1.00 88.00 79 MET A N 1
ATOM 620 C CA . MET A 1 79 ? 16.192 0.258 -37.791 1.00 88.00 79 MET A CA 1
ATOM 621 C C . MET A 1 79 ? 16.207 -0.476 -39.134 1.00 88.00 79 MET A C 1
ATOM 623 O O . MET A 1 79 ? 17.166 -1.172 -39.475 1.00 88.00 79 MET A O 1
ATOM 627 N N . GLY A 1 80 ? 15.115 -0.368 -39.893 1.00 85.19 80 GLY A N 1
ATOM 628 C CA . GLY A 1 80 ? 14.922 -1.167 -41.104 1.00 85.19 80 GLY A CA 1
ATOM 629 C C . GLY A 1 80 ? 14.916 -2.667 -40.785 1.00 85.19 80 GLY A C 1
ATOM 630 O O . GLY A 1 80 ? 14.051 -3.139 -40.056 1.00 85.19 80 GLY A O 1
ATOM 631 N N . ALA A 1 81 ? 15.887 -3.412 -41.323 1.00 82.81 81 ALA A N 1
ATOM 632 C CA . ALA A 1 81 ? 16.054 -4.849 -41.067 1.00 82.81 81 ALA A CA 1
ATOM 633 C C . ALA A 1 81 ? 16.964 -5.171 -39.863 1.00 82.81 81 ALA A C 1
ATOM 635 O O . ALA A 1 81 ? 17.143 -6.340 -39.526 1.00 82.81 81 ALA A O 1
ATOM 636 N N . LEU A 1 82 ? 17.573 -4.158 -39.239 1.00 84.06 82 LEU A N 1
ATOM 637 C CA . LEU A 1 82 ? 18.451 -4.343 -38.088 1.00 84.06 82 LEU A CA 1
ATOM 638 C C . LEU A 1 82 ? 17.633 -4.389 -36.799 1.00 84.06 82 LEU A C 1
ATOM 640 O O . LEU A 1 82 ? 16.723 -3.582 -36.604 1.00 84.06 82 LEU A O 1
ATOM 644 N N . PHE A 1 83 ? 17.999 -5.316 -35.918 1.00 86.31 83 PHE A N 1
ATOM 645 C CA . PHE A 1 83 ? 17.378 -5.519 -34.617 1.00 86.31 83 PHE A CA 1
ATOM 646 C C . PHE A 1 83 ? 18.457 -5.625 -33.541 1.00 86.31 83 PHE A C 1
ATOM 648 O O . PHE A 1 83 ? 19.410 -6.392 -33.688 1.00 86.31 83 PHE A O 1
ATOM 655 N N . ALA A 1 84 ? 18.274 -4.884 -32.455 1.00 86.38 84 ALA A N 1
ATOM 656 C CA . ALA A 1 84 ? 19.057 -4.998 -31.236 1.00 86.38 84 ALA A CA 1
ATOM 657 C C . ALA A 1 84 ? 18.109 -5.170 -30.048 1.00 86.38 84 ALA A C 1
ATOM 659 O O . ALA A 1 84 ? 17.041 -4.556 -30.006 1.00 86.38 84 ALA A O 1
ATOM 660 N N . ALA A 1 85 ? 18.503 -6.004 -29.089 1.00 85.69 85 ALA A N 1
ATOM 661 C CA . ALA A 1 85 ? 17.785 -6.165 -27.836 1.00 85.69 85 ALA A CA 1
ATOM 662 C C . ALA A 1 85 ? 18.758 -6.184 -26.665 1.00 85.69 85 ALA A C 1
ATOM 664 O O . ALA A 1 85 ? 19.794 -6.845 -26.730 1.00 85.69 85 ALA A O 1
ATOM 665 N N . GLU A 1 86 ? 18.381 -5.499 -25.597 1.00 85.44 86 GLU A N 1
ATOM 666 C CA . GLU A 1 86 ? 19.133 -5.415 -24.354 1.00 85.44 86 GLU A CA 1
ATOM 667 C C . GLU A 1 86 ? 18.185 -5.637 -23.174 1.00 85.44 86 GLU A C 1
ATOM 669 O O . GLU A 1 86 ? 16.973 -5.415 -23.267 1.00 85.44 86 GLU A O 1
ATOM 674 N N . THR A 1 87 ? 18.718 -6.157 -22.075 1.00 85.44 87 THR A N 1
ATOM 675 C CA . THR A 1 87 ? 17.946 -6.456 -20.868 1.00 85.44 87 THR A CA 1
ATOM 676 C C . THR A 1 87 ? 18.577 -5.766 -19.680 1.00 85.44 87 THR A C 1
ATOM 678 O O . THR A 1 87 ? 19.796 -5.808 -19.545 1.00 85.44 87 THR A O 1
ATOM 681 N N . CYS A 1 88 ? 17.750 -5.213 -18.802 1.00 82.62 88 CYS A N 1
ATOM 682 C CA . CYS A 1 88 ? 18.177 -4.675 -17.518 1.00 82.62 88 CYS A CA 1
ATOM 683 C C . CYS A 1 88 ? 17.334 -5.273 -16.390 1.00 82.62 88 CYS A C 1
ATOM 685 O O . CYS A 1 88 ? 16.213 -5.742 -16.624 1.00 82.62 88 CYS A O 1
ATOM 687 N N . ASP A 1 89 ? 17.851 -5.263 -15.167 1.00 81.94 89 ASP A N 1
ATOM 688 C CA . ASP A 1 89 ? 17.072 -5.571 -13.978 1.00 81.94 89 ASP A CA 1
ATOM 689 C C . ASP A 1 89 ? 17.229 -4.486 -12.916 1.00 81.94 89 ASP A C 1
ATOM 691 O O . ASP A 1 89 ? 18.299 -3.932 -12.695 1.00 81.94 89 ASP A O 1
ATOM 695 N N . PHE A 1 90 ? 16.111 -4.161 -12.276 1.00 82.56 90 PHE A N 1
ATOM 696 C CA . PHE A 1 90 ? 16.064 -3.151 -11.233 1.00 82.56 90 PHE A CA 1
ATOM 697 C C . PHE A 1 90 ? 15.063 -3.560 -10.158 1.00 82.56 90 PHE A C 1
ATOM 699 O O . PHE A 1 90 ? 14.130 -4.340 -10.383 1.00 82.56 90 PHE A O 1
ATOM 706 N N . VAL A 1 91 ? 15.259 -3.048 -8.955 1.00 80.19 91 VAL A N 1
ATOM 707 C CA . VAL A 1 91 ? 14.402 -3.300 -7.803 1.00 80.19 91 VAL A CA 1
ATOM 708 C C . VAL A 1 91 ? 13.852 -1.973 -7.323 1.00 80.19 91 VAL A C 1
ATOM 710 O O . VAL A 1 91 ? 14.601 -1.047 -7.051 1.00 80.19 91 VAL A O 1
ATOM 713 N N . ILE A 1 92 ? 12.533 -1.892 -7.170 1.00 76.75 92 ILE A N 1
ATOM 714 C CA . ILE A 1 92 ? 11.919 -0.813 -6.402 1.00 76.75 92 ILE A CA 1
ATOM 715 C C . ILE A 1 92 ? 11.779 -1.338 -4.977 1.00 76.75 92 ILE A C 1
ATOM 717 O O . ILE A 1 92 ? 10.959 -2.226 -4.732 1.00 76.75 92 ILE A O 1
ATOM 721 N N . ALA A 1 93 ? 12.602 -0.841 -4.058 1.00 68.94 93 ALA A N 1
ATOM 722 C CA . ALA A 1 93 ? 12.615 -1.260 -2.660 1.00 68.94 93 ALA A CA 1
ATOM 723 C C . ALA A 1 93 ? 11.983 -0.180 -1.780 1.00 68.94 93 ALA A C 1
ATOM 725 O O . ALA A 1 93 ? 12.344 0.991 -1.865 1.00 68.94 93 ALA A O 1
ATOM 726 N N . GLY A 1 94 ? 11.032 -0.577 -0.933 1.00 62.44 94 GLY A N 1
ATOM 727 C CA . GLY A 1 94 ? 10.503 0.298 0.111 1.00 62.44 94 GLY A CA 1
ATOM 728 C C . GLY A 1 94 ? 11.495 0.467 1.255 1.00 62.44 94 GLY A C 1
ATOM 729 O O . GLY A 1 94 ? 12.449 -0.292 1.377 1.00 62.44 94 GLY A O 1
ATOM 730 N N . ASP A 1 95 ? 11.248 1.446 2.118 1.00 60.91 95 ASP A N 1
ATOM 731 C CA . ASP A 1 95 ? 12.053 1.640 3.321 1.00 60.91 95 ASP A CA 1
ATOM 732 C C . ASP A 1 95 ? 11.746 0.530 4.349 1.00 60.91 95 ASP A C 1
ATOM 734 O O . ASP A 1 95 ? 10.633 0.454 4.881 1.00 60.91 95 ASP A O 1
ATOM 738 N N . ASP A 1 96 ? 12.720 -0.343 4.632 1.00 55.72 96 ASP A N 1
ATOM 739 C CA . ASP A 1 96 ? 12.588 -1.503 5.535 1.00 55.72 96 ASP A CA 1
ATOM 740 C C . ASP A 1 96 ? 12.234 -1.118 6.984 1.00 55.72 96 ASP A C 1
ATOM 742 O O . ASP A 1 96 ? 11.804 -1.952 7.786 1.00 55.72 96 ASP A O 1
ATOM 746 N N . THR A 1 97 ? 12.375 0.160 7.341 1.00 58.59 97 THR A N 1
ATOM 747 C CA . THR A 1 97 ? 12.020 0.683 8.664 1.00 58.59 97 THR A CA 1
ATOM 748 C C . THR A 1 97 ? 10.514 0.938 8.833 1.00 58.59 97 THR A C 1
ATOM 750 O O . THR A 1 97 ? 10.003 0.919 9.959 1.00 58.59 97 THR A O 1
ATOM 753 N N . MET A 1 98 ? 9.767 1.108 7.733 1.00 58.41 98 MET A N 1
ATOM 754 C CA . MET A 1 98 ? 8.325 1.393 7.758 1.00 58.41 98 MET A CA 1
ATOM 755 C C . MET A 1 98 ? 7.450 0.226 8.231 1.00 58.41 98 MET A C 1
ATOM 757 O O . MET A 1 98 ? 6.585 0.462 9.082 1.00 58.41 98 MET A O 1
ATOM 761 N N . PRO A 1 99 ? 7.649 -1.026 7.770 1.00 62.25 99 PRO A N 1
ATOM 762 C CA . PRO A 1 99 ? 6.846 -2.160 8.221 1.00 62.25 99 PRO A CA 1
ATOM 763 C C . PRO A 1 99 ? 6.891 -2.342 9.742 1.00 62.25 99 PRO A C 1
ATOM 765 O O . PRO A 1 99 ? 5.867 -2.619 10.362 1.00 62.25 99 PRO A O 1
ATOM 768 N N . ILE A 1 100 ? 8.053 -2.125 10.366 1.00 65.00 100 ILE A N 1
ATOM 769 C CA . ILE A 1 100 ? 8.243 -2.305 11.813 1.00 65.00 100 ILE A CA 1
ATOM 770 C C . ILE A 1 100 ? 7.478 -1.240 12.608 1.00 65.00 100 ILE A C 1
ATOM 772 O O . ILE A 1 100 ? 6.767 -1.576 13.557 1.00 65.00 100 ILE A O 1
ATOM 776 N N . ALA A 1 101 ? 7.583 0.034 12.218 1.00 66.12 101 ALA A N 1
ATOM 777 C CA . ALA A 1 101 ? 6.878 1.125 12.890 1.00 66.12 101 ALA A CA 1
ATOM 778 C C . ALA A 1 101 ? 5.353 0.951 12.802 1.00 66.12 101 ALA A C 1
ATOM 780 O O . ALA A 1 101 ? 4.648 1.092 13.803 1.00 66.12 101 ALA A O 1
ATOM 781 N N . VAL A 1 102 ? 4.854 0.563 11.626 1.00 68.19 102 VAL A N 1
ATOM 782 C CA . VAL A 1 102 ? 3.435 0.269 11.398 1.00 68.19 102 VAL A CA 1
ATOM 783 C C . VAL A 1 102 ? 2.963 -0.897 12.273 1.00 68.19 102 VAL A C 1
ATOM 785 O O . VAL A 1 102 ? 1.940 -0.778 12.948 1.00 68.19 102 VAL A O 1
ATOM 788 N N . ILE A 1 103 ? 3.718 -1.999 12.335 1.00 69.19 103 ILE A N 1
ATOM 789 C CA . ILE A 1 103 ? 3.382 -3.165 13.171 1.00 69.19 103 ILE A CA 1
ATOM 790 C C . ILE A 1 103 ? 3.316 -2.792 14.659 1.00 69.19 103 ILE A C 1
ATOM 792 O O . ILE A 1 103 ? 2.395 -3.217 15.359 1.00 69.19 103 ILE A O 1
ATOM 796 N N . LEU A 1 104 ? 4.255 -1.979 15.154 1.00 74.44 104 LEU A N 1
ATOM 797 C CA . LEU A 1 104 ? 4.264 -1.536 16.552 1.00 74.44 104 LEU A CA 1
ATOM 798 C C . LEU A 1 104 ? 3.046 -0.667 16.893 1.00 74.44 104 LEU A C 1
ATOM 800 O O . LEU A 1 104 ? 2.438 -0.857 17.948 1.00 74.44 104 LEU A O 1
ATOM 804 N N . VAL A 1 105 ? 2.652 0.241 15.994 1.00 75.50 105 VAL A N 1
ATOM 805 C CA . VAL A 1 105 ? 1.439 1.061 16.161 1.00 75.50 105 VAL A CA 1
ATOM 806 C C . VAL A 1 105 ? 0.193 0.178 16.186 1.00 75.50 105 VAL A C 1
ATOM 808 O O . VAL A 1 105 ? -0.661 0.351 17.055 1.00 75.50 105 VAL A O 1
ATOM 811 N N . VAL A 1 106 ? 0.105 -0.810 15.293 1.00 74.94 106 VAL A N 1
ATOM 812 C CA . VAL A 1 106 ? -1.011 -1.768 15.258 1.00 74.94 106 VAL A CA 1
ATOM 813 C C . VAL A 1 106 ? -1.105 -2.565 16.559 1.00 74.94 106 VAL A C 1
ATOM 815 O O . VAL A 1 106 ? -2.182 -2.646 17.149 1.00 74.94 106 VAL A O 1
ATOM 818 N N . LEU A 1 107 ? 0.012 -3.110 17.050 1.00 79.56 107 LEU A N 1
ATOM 819 C CA . LEU A 1 107 ? 0.054 -3.838 18.322 1.00 79.56 107 LEU A CA 1
ATOM 820 C C . LEU A 1 107 ? -0.396 -2.960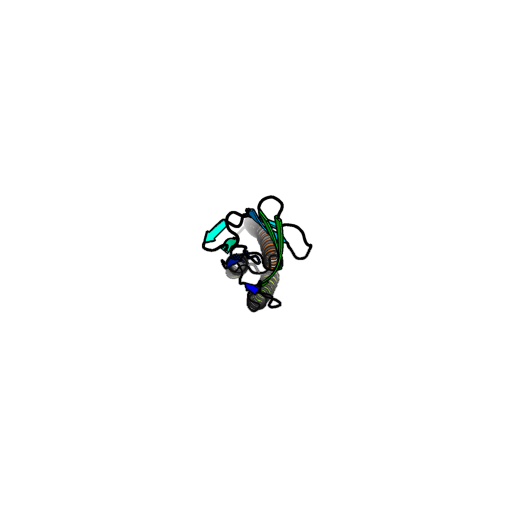 19.492 1.00 79.56 107 LEU A C 1
ATOM 822 O O . LEU A 1 107 ? -1.199 -3.399 20.316 1.00 79.56 107 LEU A O 1
ATOM 826 N N . PHE A 1 108 ? 0.072 -1.712 19.546 1.00 81.25 108 PHE A N 1
ATOM 827 C CA . PHE A 1 108 ? -0.350 -0.762 20.569 1.00 81.25 108 PHE A CA 1
ATOM 828 C C . PHE A 1 108 ? -1.862 -0.502 20.513 1.00 81.25 108 PHE A C 1
ATOM 830 O O . PHE A 1 108 ? -2.534 -0.581 21.542 1.00 81.25 108 PHE A O 1
ATOM 837 N N . VAL A 1 109 ? -2.421 -0.270 19.320 1.00 80.62 109 VAL A N 1
ATOM 838 C CA . VAL A 1 109 ? -3.865 -0.060 19.135 1.00 80.62 109 VAL A CA 1
ATOM 839 C C . VAL A 1 109 ? -4.666 -1.278 19.599 1.00 80.62 109 VAL A C 1
ATOM 841 O O . VAL A 1 109 ? -5.636 -1.104 20.334 1.00 80.62 109 VAL A O 1
ATOM 844 N N . ILE A 1 110 ? -4.249 -2.499 19.247 1.00 78.56 110 ILE A N 1
ATOM 845 C CA . ILE A 1 110 ? -4.922 -3.741 19.671 1.00 78.56 110 ILE A CA 1
ATOM 846 C C . ILE A 1 110 ? -4.920 -3.874 21.199 1.00 78.56 110 ILE A C 1
ATOM 848 O O . ILE A 1 110 ? -5.955 -4.182 21.792 1.00 78.56 110 ILE A O 1
ATOM 852 N N . ILE A 1 111 ? -3.781 -3.610 21.848 1.00 81.50 111 ILE A N 1
ATOM 853 C CA . ILE A 1 111 ? -3.657 -3.684 23.310 1.00 81.50 111 ILE A CA 1
ATOM 854 C C . ILE A 1 111 ? -4.597 -2.675 23.974 1.00 81.50 111 ILE A C 1
ATOM 856 O O . ILE A 1 111 ? -5.381 -3.050 24.848 1.00 81.50 111 ILE A O 1
ATOM 860 N N . VAL A 1 112 ? -4.566 -1.409 23.546 1.00 82.88 112 VAL A N 1
ATOM 861 C CA . VAL A 1 112 ? -5.438 -0.368 24.114 1.00 82.88 112 VAL A CA 1
ATOM 862 C C . VAL A 1 112 ? -6.910 -0.711 23.879 1.00 82.88 112 VAL A C 1
ATOM 864 O O . VAL A 1 112 ? -7.718 -0.596 24.801 1.00 82.88 112 VAL A O 1
ATOM 867 N N . TYR A 1 113 ? -7.260 -1.203 22.689 1.00 79.81 113 TYR A N 1
ATOM 868 C CA . TYR A 1 113 ? -8.620 -1.630 22.361 1.00 79.81 113 TYR A CA 1
ATOM 869 C C . TYR A 1 113 ? -9.114 -2.741 23.296 1.00 79.81 113 TYR A C 1
ATOM 871 O O . TYR A 1 113 ? -10.225 -2.671 23.823 1.00 79.81 113 TYR A O 1
ATOM 879 N N . PHE A 1 114 ? -8.270 -3.739 23.567 1.00 80.50 114 PHE A N 1
ATOM 880 C CA . PHE A 1 114 ? -8.590 -4.835 24.478 1.00 80.50 114 PHE A CA 1
ATOM 881 C C . PHE A 1 114 ? -8.794 -4.354 25.922 1.00 80.50 114 PHE A C 1
ATOM 883 O O . PHE A 1 114 ? -9.754 -4.757 26.582 1.00 80.50 114 PHE A O 1
ATOM 890 N N . PHE A 1 115 ? -7.951 -3.436 26.407 1.00 80.31 115 PHE A N 1
ATOM 891 C CA . PHE A 1 115 ? -8.126 -2.833 27.732 1.00 80.31 115 PHE A CA 1
ATOM 892 C C . PHE A 1 115 ? -9.430 -2.034 27.847 1.00 80.31 115 PHE A C 1
ATOM 894 O O . PHE A 1 115 ? -10.117 -2.130 28.869 1.00 80.31 115 PHE A O 1
ATOM 901 N N . LEU A 1 116 ? -9.802 -1.277 26.809 1.00 79.38 116 LEU A N 1
ATOM 902 C CA . LEU A 1 116 ? -11.076 -0.555 26.778 1.00 79.38 116 LEU A CA 1
ATOM 903 C C . LEU A 1 116 ? -12.269 -1.516 26.775 1.00 79.38 116 LEU A C 1
ATOM 905 O O . LEU A 1 116 ? -13.229 -1.286 27.510 1.00 79.38 116 LEU A O 1
ATOM 909 N N . LEU A 1 117 ? -12.195 -2.617 26.017 1.00 74.81 117 LEU A N 1
ATOM 910 C CA . LEU A 1 117 ? -13.228 -3.655 26.010 1.00 74.81 117 LEU A CA 1
ATOM 911 C C . LEU A 1 117 ? -13.425 -4.269 27.396 1.00 74.81 117 LEU A C 1
ATOM 913 O O . LEU A 1 117 ? -14.559 -4.360 27.860 1.00 74.81 117 LEU A O 1
ATOM 917 N N . ILE A 1 118 ? -12.344 -4.647 28.084 1.00 77.69 118 ILE A N 1
ATOM 918 C CA . ILE A 1 118 ? -12.442 -5.176 29.451 1.00 77.69 118 ILE A CA 1
ATOM 919 C C . ILE A 1 118 ? -13.140 -4.158 30.350 1.00 77.69 118 ILE A C 1
ATOM 921 O O . ILE A 1 118 ? -14.113 -4.503 31.013 1.00 77.69 118 ILE A O 1
ATOM 925 N N . ASN A 1 119 ? -12.693 -2.899 30.335 1.00 75.06 119 ASN A N 1
ATOM 926 C CA . ASN A 1 119 ? -13.258 -1.843 31.175 1.00 75.06 119 ASN A CA 1
ATOM 927 C C . ASN A 1 119 ? -14.769 -1.651 30.935 1.00 75.06 119 ASN A C 1
ATOM 929 O O . ASN A 1 119 ? -15.531 -1.513 31.895 1.00 75.06 119 ASN A O 1
ATOM 933 N N . LEU A 1 120 ? -15.213 -1.745 29.674 1.00 71.75 120 LEU A N 1
ATOM 934 C CA . LEU A 1 120 ? -16.629 -1.698 29.306 1.00 71.75 120 LEU A CA 1
ATOM 935 C C . LEU A 1 120 ? -17.447 -2.812 29.982 1.00 71.75 120 LEU A C 1
ATOM 937 O O . LEU A 1 120 ? -18.538 -2.551 30.485 1.00 71.75 120 LEU A O 1
ATOM 941 N N . PHE A 1 121 ? -16.935 -4.046 30.012 1.00 67.94 121 PHE A N 1
ATOM 942 C CA . PHE A 1 121 ? -17.672 -5.203 30.535 1.00 67.94 121 PHE A CA 1
ATOM 943 C C . PHE A 1 121 ? -17.627 -5.341 32.064 1.00 67.94 121 PHE A C 1
ATOM 945 O O . PHE A 1 121 ? -18.510 -5.981 32.645 1.00 67.94 121 PHE A O 1
ATOM 952 N N . THR A 1 122 ? -16.649 -4.737 32.747 1.00 66.25 122 THR A N 1
ATOM 953 C CA . THR A 1 122 ? -16.548 -4.810 34.217 1.00 66.25 122 THR A CA 1
ATOM 954 C C . THR A 1 122 ? -17.484 -3.827 34.935 1.00 66.25 122 THR A C 1
ATOM 956 O O . THR A 1 122 ? -17.822 -4.037 36.103 1.00 66.25 122 THR A O 1
ATOM 959 N N . ALA A 1 123 ? -17.945 -2.765 34.267 1.00 58.00 123 ALA A N 1
ATOM 960 C CA . ALA A 1 123 ? -18.789 -1.730 34.864 1.00 58.00 123 ALA A CA 1
ATOM 961 C C . ALA A 1 123 ? -20.252 -2.196 35.034 1.00 58.00 123 ALA A C 1
ATOM 963 O O . ALA A 1 123 ? -21.128 -1.908 34.224 1.00 58.00 123 ALA A O 1
ATOM 964 N N . ARG A 1 124 ? -20.539 -2.926 36.119 1.00 55.81 124 ARG A N 1
ATOM 965 C CA . ARG A 1 124 ? -21.879 -3.480 36.410 1.00 55.81 124 ARG A CA 1
ATOM 966 C C . ARG A 1 124 ? -22.874 -2.514 37.070 1.00 55.81 124 ARG A C 1
ATOM 968 O O . ARG A 1 124 ? -24.007 -2.923 37.304 1.00 55.81 124 ARG A O 1
ATOM 975 N N . GLN A 1 125 ? -22.498 -1.276 37.406 1.00 56.75 125 GLN A N 1
ATOM 976 C CA . GLN A 1 125 ? -23.347 -0.404 38.236 1.00 56.75 125 GLN A CA 1
ATOM 977 C C . GLN A 1 125 ? -23.752 0.905 37.552 1.00 56.75 125 GLN A C 1
ATOM 979 O O . GLN A 1 125 ? -22.915 1.665 37.067 1.00 56.75 125 GLN A O 1
ATOM 984 N N . PHE A 1 126 ? -25.064 1.163 37.555 1.00 55.41 126 PHE A N 1
ATOM 985 C CA . PHE A 1 126 ? -25.705 2.343 36.979 1.00 55.41 126 PHE A CA 1
ATOM 986 C C . PHE A 1 126 ? -25.596 3.524 37.958 1.00 55.41 126 PHE A C 1
ATOM 988 O O . PHE A 1 126 ? -26.527 3.831 38.695 1.00 55.41 126 PHE A O 1
ATOM 995 N N . THR A 1 127 ? -24.427 4.162 38.005 1.00 65.25 127 THR A N 1
ATOM 996 C CA . THR A 1 127 ? -24.250 5.465 38.668 1.00 65.25 127 THR A CA 1
ATOM 997 C C . THR A 1 127 ? -24.182 6.568 37.612 1.00 65.25 127 THR A C 1
ATOM 999 O O . THR A 1 127 ? -23.771 6.312 36.480 1.00 65.25 127 THR A O 1
ATOM 1002 N N . GLU A 1 128 ? -24.555 7.806 37.954 1.00 64.69 128 GLU A N 1
ATOM 1003 C CA . GLU A 1 128 ? -24.434 8.957 37.035 1.00 64.69 128 GLU A CA 1
ATOM 1004 C C . GLU A 1 128 ? -22.991 9.123 36.524 1.00 64.69 128 GLU A C 1
ATOM 1006 O O . GLU A 1 128 ? -22.752 9.390 35.346 1.00 64.69 128 GLU A O 1
ATOM 1011 N N . HIS A 1 129 ? -22.011 8.822 37.381 1.00 67.62 129 HIS A N 1
ATOM 1012 C CA . HIS A 1 129 ? -20.597 8.765 37.014 1.00 67.62 129 HIS A CA 1
ATOM 1013 C C . HIS A 1 129 ? -20.245 7.602 36.070 1.00 67.62 129 HIS A C 1
ATOM 1015 O O . HIS A 1 129 ? -19.318 7.725 35.269 1.00 67.62 129 HIS A O 1
ATOM 1021 N N . GLY A 1 130 ? -20.968 6.482 36.135 1.00 68.44 130 GLY A N 1
ATOM 1022 C CA . GLY A 1 130 ? -20.810 5.357 35.212 1.00 68.44 130 GLY A CA 1
ATOM 1023 C C . GLY A 1 130 ? -21.199 5.721 33.780 1.00 68.44 130 GLY A C 1
ATOM 1024 O O . GLY A 1 130 ? -20.506 5.344 32.841 1.00 68.44 130 GLY A O 1
ATOM 1025 N N . LEU A 1 131 ? -22.248 6.528 33.609 1.00 69.19 131 LEU A N 1
ATOM 1026 C CA . LEU A 1 131 ? -22.762 6.931 32.297 1.00 69.19 131 LEU A CA 1
ATOM 1027 C C . LEU A 1 131 ? -21.786 7.854 31.552 1.00 69.19 131 LEU A C 1
ATOM 1029 O O . LEU A 1 131 ? -21.495 7.637 30.377 1.00 69.19 131 LEU A O 1
ATOM 1033 N N . ILE A 1 132 ? -21.205 8.825 32.264 1.00 73.25 132 ILE A N 1
ATOM 1034 C CA . ILE A 1 132 ? -20.169 9.713 31.718 1.00 73.25 132 ILE A CA 1
ATOM 1035 C C . ILE A 1 132 ? -18.924 8.907 31.323 1.00 73.25 132 ILE A C 1
ATOM 1037 O O . ILE A 1 132 ? -18.399 9.088 30.226 1.00 73.25 132 ILE A O 1
ATOM 1041 N N . LYS A 1 133 ? -18.474 7.970 32.172 1.00 72.69 133 LYS A N 1
ATOM 1042 C CA . LYS A 1 133 ? -17.341 7.084 31.848 1.00 72.69 133 LYS A CA 1
ATOM 1043 C C . LYS A 1 133 ? -17.586 6.276 30.573 1.00 72.69 133 LYS A C 1
ATOM 1045 O O . LYS A 1 133 ? -16.682 6.170 29.751 1.00 72.69 133 LYS A O 1
ATOM 1050 N N . LEU A 1 134 ? -18.796 5.749 30.392 1.00 72.38 134 LEU A N 1
ATOM 1051 C CA . LEU A 1 134 ? -19.173 4.971 29.208 1.00 72.38 134 LEU A CA 1
ATOM 1052 C C . LEU A 1 134 ? -19.170 5.825 27.932 1.00 72.38 134 LEU A C 1
ATOM 1054 O O . LEU A 1 134 ? -18.684 5.367 26.900 1.00 72.38 134 LEU A O 1
ATOM 1058 N N . LEU A 1 135 ? -19.620 7.082 28.010 1.00 77.19 135 LEU A N 1
ATOM 1059 C CA . LEU A 1 135 ? -19.552 8.026 26.890 1.00 77.19 135 LEU A CA 1
ATOM 1060 C C . LEU A 1 135 ? -18.098 8.307 26.469 1.00 77.19 135 LEU A C 1
ATOM 1062 O O . LEU A 1 135 ? -17.771 8.221 25.286 1.00 77.19 135 LEU A O 1
ATOM 1066 N N . PHE A 1 136 ? -17.207 8.589 27.426 1.00 80.19 136 PHE A N 1
ATOM 1067 C CA . PHE A 1 136 ? -15.781 8.784 27.133 1.00 80.19 136 PHE A CA 1
ATOM 1068 C C . PHE A 1 136 ? -15.133 7.528 26.547 1.00 80.19 136 PHE A C 1
ATOM 1070 O O . PHE A 1 136 ? -14.322 7.627 25.629 1.00 80.19 136 PHE A O 1
ATOM 1077 N N . LEU A 1 137 ? -15.517 6.349 27.038 1.00 79.00 137 LEU A N 1
ATOM 1078 C CA . LEU A 1 137 ? -15.012 5.079 26.532 1.00 79.00 137 LEU A CA 1
ATOM 1079 C C . LEU A 1 137 ? -15.458 4.829 25.081 1.00 79.00 137 LEU A C 1
ATOM 1081 O O . LEU A 1 137 ? -14.657 4.396 24.256 1.00 79.00 137 LEU A O 1
ATOM 1085 N N . MET A 1 138 ? -16.700 5.184 24.739 1.00 78.00 138 MET A N 1
ATOM 1086 C CA . MET A 1 138 ? -17.185 5.156 23.358 1.00 78.00 138 MET A CA 1
ATOM 1087 C C . MET A 1 138 ? -16.399 6.094 22.441 1.00 78.00 138 MET A C 1
ATOM 1089 O O . MET A 1 138 ? -16.006 5.687 21.351 1.00 78.00 138 MET A O 1
ATOM 1093 N N . ILE A 1 139 ? -16.138 7.330 22.872 1.00 83.44 139 ILE A N 1
ATOM 1094 C CA . ILE A 1 139 ? -15.327 8.278 22.092 1.00 83.44 139 ILE A CA 1
ATOM 1095 C C . ILE A 1 139 ? -13.908 7.725 21.900 1.00 83.44 139 ILE A C 1
ATOM 1097 O O . ILE A 1 139 ? -13.380 7.774 20.790 1.00 83.44 139 ILE A O 1
ATOM 1101 N N . ALA A 1 140 ? -13.312 7.134 22.940 1.00 81.75 140 ALA A N 1
ATOM 1102 C CA . ALA A 1 140 ? -11.976 6.545 22.869 1.00 81.75 140 ALA A CA 1
ATOM 1103 C C . ALA A 1 140 ? -11.874 5.425 21.816 1.00 81.75 140 ALA A C 1
ATOM 1105 O O . ALA A 1 140 ? -10.892 5.374 21.076 1.00 81.75 140 ALA A O 1
ATOM 1106 N N . PHE A 1 141 ? -12.904 4.581 21.680 1.00 81.62 141 PHE A N 1
ATOM 1107 C CA . PHE A 1 141 ? -12.950 3.550 20.638 1.00 81.62 141 PHE A CA 1
ATOM 1108 C C . PHE A 1 141 ? -12.924 4.117 19.212 1.00 81.62 141 PHE A C 1
ATOM 1110 O O . PHE A 1 141 ? -12.298 3.524 18.333 1.00 81.62 141 PHE A O 1
ATOM 1117 N N . TRP A 1 142 ? -13.563 5.265 18.975 1.00 83.81 142 TRP A N 1
ATOM 1118 C CA . TRP A 1 142 ? -13.514 5.949 17.678 1.00 83.81 142 TRP A CA 1
ATOM 1119 C C . TRP A 1 142 ? -12.188 6.667 17.448 1.00 83.81 142 TRP A C 1
ATOM 1121 O O . TRP A 1 142 ? -11.651 6.621 16.346 1.00 83.81 142 TRP A O 1
ATOM 1131 N N . VAL A 1 143 ? -11.622 7.290 18.483 1.00 85.94 143 VAL A N 1
ATOM 1132 C CA . VAL A 1 143 ? -10.313 7.955 18.390 1.00 85.94 143 VAL A CA 1
ATOM 1133 C C . VAL A 1 143 ? -9.205 6.952 18.052 1.00 85.94 143 VAL A C 1
ATOM 1135 O O . VAL A 1 143 ? -8.305 7.285 17.287 1.00 85.94 143 VAL A O 1
ATOM 1138 N N . LEU A 1 144 ? -9.301 5.703 18.524 1.00 83.56 144 LEU A N 1
ATOM 1139 C CA . LEU A 1 144 ? -8.363 4.628 18.171 1.00 83.56 144 LEU A CA 1
ATOM 1140 C C . LEU A 1 144 ? -8.352 4.249 16.683 1.00 83.56 144 LEU A C 1
ATOM 1142 O O . LEU A 1 144 ? -7.397 3.621 16.232 1.00 83.56 144 LEU A O 1
ATOM 1146 N N . LEU A 1 145 ? -9.366 4.639 15.909 1.00 84.62 145 LEU A N 1
ATOM 1147 C CA . LEU A 1 145 ? -9.360 4.452 14.458 1.00 84.62 145 LEU A CA 1
ATOM 1148 C C . LEU A 1 145 ? -8.433 5.453 13.749 1.00 84.62 145 LEU A C 1
ATOM 1150 O O . LEU A 1 145 ? -7.965 5.167 12.647 1.00 84.62 145 LEU A O 1
ATOM 1154 N N . LEU A 1 146 ? -8.146 6.611 14.362 1.00 84.69 146 LEU A N 1
ATOM 1155 C CA . LEU A 1 146 ? -7.328 7.660 13.742 1.00 84.69 146 LEU A CA 1
ATOM 1156 C C . LEU A 1 146 ? -5.883 7.204 13.482 1.00 84.69 146 LEU A C 1
ATOM 1158 O O . LEU A 1 146 ? -5.447 7.346 12.341 1.00 84.69 146 LEU A O 1
ATOM 1162 N N . PRO A 1 147 ? -5.149 6.608 14.448 1.00 82.50 147 PRO A N 1
ATOM 1163 C CA . PRO A 1 147 ? -3.795 6.119 14.197 1.00 82.50 147 PRO A CA 1
ATOM 1164 C C . PRO A 1 147 ? -3.733 5.042 13.111 1.00 82.50 147 PRO A C 1
ATOM 1166 O O . PRO A 1 147 ? -2.794 5.036 12.324 1.00 82.50 147 PRO A O 1
ATOM 1169 N N . VAL A 1 148 ? -4.735 4.157 13.031 1.00 84.38 148 VAL A N 1
ATOM 1170 C CA . VAL A 1 148 ? -4.790 3.105 12.000 1.00 84.38 148 VAL A CA 1
ATOM 1171 C C . VAL A 1 148 ? -4.999 3.722 10.616 1.00 84.38 148 VAL A C 1
ATOM 1173 O O . VAL A 1 148 ? -4.272 3.392 9.686 1.00 84.38 148 VAL A O 1
ATOM 1176 N N . ASN A 1 149 ? -5.926 4.674 10.486 1.00 85.12 149 ASN A N 1
ATOM 1177 C CA . ASN A 1 149 ? -6.143 5.393 9.229 1.00 85.12 149 ASN A CA 1
ATOM 1178 C C . ASN A 1 149 ? -4.907 6.210 8.806 1.00 85.12 149 ASN A C 1
ATOM 1180 O O . ASN A 1 149 ? -4.526 6.212 7.639 1.00 85.12 149 ASN A O 1
ATOM 1184 N N . MET A 1 150 ? -4.241 6.868 9.760 1.00 82.06 150 MET A N 1
ATOM 1185 C CA . MET A 1 150 ? -2.982 7.573 9.501 1.00 82.06 150 MET A CA 1
ATOM 1186 C C . MET A 1 150 ? -1.873 6.610 9.065 1.00 82.06 150 MET A C 1
ATOM 1188 O O . MET A 1 150 ? -1.117 6.947 8.160 1.00 82.06 150 MET A O 1
ATOM 1192 N N . ALA A 1 151 ? -1.794 5.411 9.650 1.00 81.50 151 ALA A N 1
ATOM 1193 C CA . ALA A 1 151 ? -0.828 4.392 9.246 1.00 81.50 151 ALA A CA 1
ATOM 1194 C C . ALA A 1 151 ? -1.070 3.901 7.808 1.00 81.50 151 ALA A C 1
ATOM 1196 O O . ALA A 1 151 ? -0.104 3.744 7.067 1.00 81.50 151 ALA A O 1
ATOM 1197 N N . ILE A 1 152 ? -2.333 3.728 7.393 1.00 80.94 152 ILE A N 1
ATOM 1198 C CA . ILE A 1 152 ? -2.703 3.395 6.002 1.00 80.94 152 ILE A CA 1
ATOM 1199 C C . ILE A 1 152 ? -2.215 4.495 5.057 1.00 80.94 152 ILE A C 1
ATOM 1201 O O . ILE A 1 152 ? -1.422 4.233 4.156 1.00 80.94 152 ILE A O 1
ATOM 1205 N N . GLN A 1 153 ? -2.620 5.743 5.313 1.00 79.50 153 GLN A N 1
ATOM 1206 C CA . GLN A 1 153 ? -2.259 6.881 4.464 1.00 79.50 153 GLN A CA 1
ATOM 1207 C C . GLN A 1 153 ? -0.748 7.088 4.390 1.00 79.50 153 GLN A C 1
ATOM 1209 O O . GLN A 1 153 ? -0.217 7.400 3.327 1.00 79.50 153 GLN A O 1
ATOM 1214 N N . TYR A 1 154 ? -0.047 6.904 5.508 1.00 75.94 154 TYR A N 1
ATOM 1215 C CA . TYR A 1 154 ? 1.401 7.014 5.556 1.00 75.94 154 TYR A CA 1
ATOM 1216 C C . TYR A 1 154 ? 2.080 5.889 4.766 1.00 75.94 154 TYR A C 1
ATOM 1218 O O . TYR A 1 154 ? 3.004 6.165 4.004 1.00 75.94 154 TYR A O 1
ATOM 1226 N N . ASN A 1 155 ? 1.615 4.642 4.887 1.00 74.06 155 ASN A N 1
ATOM 1227 C CA . ASN A 1 155 ? 2.150 3.525 4.106 1.00 74.06 155 ASN A CA 1
ATOM 1228 C C . ASN A 1 155 ? 1.933 3.754 2.600 1.00 74.06 155 ASN A C 1
ATOM 1230 O O . ASN A 1 155 ? 2.873 3.633 1.818 1.00 74.06 155 ASN A O 1
ATOM 1234 N N . ASP A 1 156 ? 0.738 4.186 2.198 1.00 70.88 156 ASP A N 1
ATOM 1235 C CA . ASP A 1 156 ? 0.412 4.447 0.793 1.00 70.88 156 ASP A CA 1
ATOM 1236 C C . ASP A 1 156 ? 1.179 5.643 0.220 1.00 70.88 156 ASP A C 1
ATOM 1238 O O . ASP A 1 156 ? 1.668 5.597 -0.916 1.00 70.88 156 ASP A O 1
ATOM 1242 N N . ALA A 1 157 ? 1.320 6.720 0.999 1.00 66.56 157 ALA A N 1
ATOM 1243 C CA . ALA A 1 157 ? 2.046 7.923 0.599 1.00 66.56 157 ALA A CA 1
ATOM 1244 C C . ALA A 1 157 ? 3.535 7.655 0.361 1.00 66.56 157 ALA A C 1
ATOM 1246 O O . ALA A 1 157 ? 4.122 8.255 -0.539 1.00 66.56 157 ALA A O 1
ATOM 1247 N N . ASN A 1 158 ? 4.123 6.733 1.120 1.00 66.75 158 ASN A N 1
ATOM 1248 C CA . ASN A 1 158 ? 5.537 6.389 1.016 1.00 66.75 158 ASN A CA 1
ATOM 1249 C C . ASN A 1 158 ? 5.798 5.133 0.171 1.00 66.75 158 ASN A C 1
ATOM 1251 O O . ASN A 1 158 ? 6.924 4.647 0.111 1.00 66.75 158 ASN A O 1
ATOM 1255 N N . GLY A 1 159 ? 4.763 4.617 -0.502 1.00 56.97 159 GLY A N 1
ATOM 1256 C CA . GLY A 1 159 ? 4.872 3.465 -1.390 1.00 56.97 159 GLY A CA 1
ATOM 1257 C C . GLY A 1 159 ? 5.269 2.182 -0.669 1.00 56.97 159 GLY A C 1
ATOM 1258 O O . GLY A 1 159 ? 5.976 1.369 -1.249 1.00 56.97 159 GLY A O 1
ATOM 1259 N N . GLY A 1 160 ? 4.837 2.006 0.582 1.00 63.03 160 GLY A N 1
ATOM 1260 C CA . GLY A 1 160 ? 5.059 0.790 1.351 1.00 63.03 160 GLY A CA 1
ATOM 1261 C C . GLY A 1 160 ? 4.387 -0.445 0.729 1.00 63.03 160 GLY A C 1
ATOM 1262 O O . GLY A 1 160 ? 3.624 -0.343 -0.237 1.00 63.03 160 GLY A O 1
ATOM 1263 N N . PRO A 1 161 ? 4.667 -1.655 1.246 1.00 65.75 161 PRO A N 1
ATOM 1264 C CA . PRO A 1 161 ? 4.184 -2.885 0.630 1.00 65.75 161 PRO A CA 1
ATOM 1265 C C . PRO A 1 161 ? 2.651 -2.932 0.583 1.00 65.75 161 PRO A C 1
ATOM 1267 O O . PRO A 1 161 ? 1.998 -2.770 1.614 1.00 65.75 161 PRO A O 1
ATOM 1270 N N . VAL A 1 162 ? 2.079 -3.241 -0.588 1.00 64.06 162 VAL A N 1
ATOM 1271 C CA . VAL A 1 162 ? 0.615 -3.326 -0.792 1.00 64.06 162 VAL A CA 1
ATOM 1272 C C . VAL A 1 162 ? -0.040 -4.284 0.206 1.00 64.06 162 VAL A C 1
ATOM 1274 O O . VAL A 1 162 ? -1.115 -4.003 0.721 1.00 64.06 162 VAL A O 1
ATOM 1277 N N . ALA A 1 163 ? 0.638 -5.388 0.539 1.00 65.00 163 ALA A N 1
ATOM 1278 C CA . ALA A 1 163 ? 0.154 -6.341 1.533 1.00 65.00 163 ALA A CA 1
ATOM 1279 C C . ALA A 1 163 ? -0.080 -5.686 2.906 1.00 65.00 163 ALA A C 1
ATOM 1281 O O . ALA A 1 163 ? -1.084 -5.969 3.550 1.00 65.00 163 ALA A O 1
ATOM 1282 N N . VAL A 1 164 ? 0.810 -4.783 3.338 1.00 69.94 164 VAL A N 1
ATOM 1283 C CA . VAL A 1 164 ? 0.676 -4.066 4.616 1.00 69.94 164 VAL A CA 1
ATOM 1284 C C . VAL A 1 164 ? -0.547 -3.151 4.583 1.00 69.94 164 VAL A C 1
ATOM 1286 O O . VAL A 1 164 ? -1.348 -3.208 5.514 1.00 69.94 164 VAL A O 1
ATOM 1289 N N . THR A 1 165 ? -0.751 -2.390 3.501 1.00 75.00 165 THR A N 1
ATOM 1290 C CA . THR A 1 165 ? -1.963 -1.572 3.312 1.00 75.00 165 THR A CA 1
ATOM 1291 C C . THR A 1 165 ? -3.221 -2.432 3.405 1.00 75.00 165 THR A C 1
ATOM 1293 O O . THR A 1 165 ? -4.098 -2.135 4.211 1.00 75.00 165 THR A O 1
ATOM 1296 N N . THR A 1 166 ? -3.289 -3.546 2.669 1.00 73.50 166 THR A N 1
ATOM 1297 C CA . THR A 1 166 ? -4.462 -4.435 2.677 1.00 73.50 166 THR A CA 1
ATOM 1298 C C . THR A 1 166 ? -4.772 -4.978 4.076 1.00 73.50 166 THR A C 1
ATOM 1300 O O . THR A 1 166 ? -5.935 -5.019 4.480 1.00 73.50 166 THR A O 1
ATOM 1303 N N . TYR A 1 167 ? -3.755 -5.371 4.852 1.00 79.50 167 TYR A N 1
ATOM 1304 C CA . TYR A 1 167 ? -3.969 -5.834 6.227 1.00 79.50 167 TYR A CA 1
ATOM 1305 C C . TYR A 1 167 ? -4.426 -4.711 7.165 1.00 79.50 167 TYR A C 1
ATOM 1307 O O . TYR A 1 167 ? -5.292 -4.945 8.011 1.00 79.50 167 TYR A O 1
ATOM 1315 N N . LEU A 1 168 ? -3.882 -3.500 7.023 1.00 82.00 168 LEU A N 1
ATOM 1316 C CA . LEU A 1 168 ? -4.305 -2.341 7.810 1.00 82.00 168 LEU A CA 1
ATOM 1317 C C . LEU A 1 168 ? -5.742 -1.916 7.487 1.00 82.00 168 LEU A C 1
ATOM 1319 O O . LEU A 1 168 ? -6.508 -1.626 8.403 1.00 82.00 168 LEU A O 1
ATOM 1323 N N . GLU A 1 169 ? -6.126 -1.911 6.210 1.00 82.88 169 GLU A N 1
ATOM 1324 C CA . GLU A 1 169 ? -7.497 -1.633 5.772 1.00 82.88 169 GLU A CA 1
ATOM 1325 C C . GLU A 1 169 ? -8.479 -2.666 6.330 1.00 82.88 169 GLU A C 1
ATOM 1327 O O . GLU A 1 169 ? -9.529 -2.299 6.862 1.00 82.88 169 GLU A O 1
ATOM 1332 N N . LEU A 1 170 ? -8.120 -3.953 6.273 1.00 82.94 170 LEU A N 1
ATOM 1333 C CA . LEU A 1 170 ? -8.923 -5.024 6.860 1.00 82.94 170 LEU A CA 1
ATOM 1334 C C . LEU A 1 170 ? -9.087 -4.826 8.373 1.00 82.94 170 LEU A C 1
ATOM 1336 O O . LEU A 1 170 ? -10.200 -4.923 8.891 1.00 82.94 170 LEU A O 1
ATOM 1340 N N . LEU A 1 171 ? -8.001 -4.510 9.086 1.00 83.38 171 LEU A N 1
ATOM 1341 C CA . LEU A 1 171 ? -8.043 -4.214 10.519 1.00 83.38 171 LEU A CA 1
ATOM 1342 C C . LEU A 1 171 ? -8.959 -3.020 10.814 1.00 83.38 171 LEU A C 1
ATOM 1344 O O . LEU A 1 171 ? -9.805 -3.099 11.705 1.00 83.38 171 LEU A O 1
ATOM 1348 N N . TYR A 1 172 ? -8.821 -1.934 10.054 1.00 86.81 172 TYR A N 1
ATOM 1349 C CA . TYR A 1 172 ? -9.651 -0.740 10.184 1.00 86.81 172 TYR A CA 1
ATOM 1350 C C . TYR A 1 172 ? -11.140 -1.065 9.997 1.00 86.81 172 TYR A C 1
ATOM 1352 O O . TYR A 1 172 ? -11.970 -0.672 10.820 1.00 86.81 172 TYR A O 1
ATOM 1360 N N . GLN A 1 173 ? -11.481 -1.853 8.972 1.00 86.19 173 GLN A N 1
ATOM 1361 C CA . GLN A 1 173 ? -12.849 -2.322 8.744 1.00 86.19 173 GLN A CA 1
ATOM 1362 C C . GLN A 1 173 ? -13.367 -3.166 9.913 1.00 86.19 173 GLN A C 1
ATOM 1364 O O . GLN A 1 173 ? -14.472 -2.921 10.397 1.00 86.19 173 GLN A O 1
ATOM 1369 N N . ILE A 1 174 ? -12.576 -4.124 10.407 1.00 85.31 174 ILE A N 1
ATOM 1370 C CA . ILE A 1 174 ? -12.942 -4.952 11.567 1.00 85.31 174 ILE A CA 1
ATOM 1371 C C . ILE A 1 174 ? -13.225 -4.071 12.791 1.00 85.31 174 ILE A C 1
ATOM 1373 O O . ILE A 1 174 ? -14.233 -4.270 13.471 1.00 85.31 174 ILE A O 1
ATOM 1377 N N . MET A 1 175 ? -12.383 -3.071 13.058 1.00 85.06 175 MET A N 1
ATOM 1378 C CA . MET A 1 175 ? -12.581 -2.148 14.177 1.00 85.06 175 MET A CA 1
ATOM 1379 C C . MET A 1 175 ? -13.846 -1.293 14.017 1.00 85.06 175 MET A C 1
ATOM 1381 O O . MET A 1 175 ? -14.552 -1.080 15.002 1.00 85.06 175 MET A O 1
ATOM 1385 N N . ILE A 1 176 ? -14.188 -0.844 12.802 1.00 88.75 176 ILE A N 1
ATOM 1386 C CA . ILE A 1 176 ? -15.464 -0.152 12.536 1.00 88.75 176 ILE A CA 1
ATOM 1387 C C . ILE A 1 176 ? -16.653 -1.062 12.840 1.00 88.75 176 ILE A C 1
ATOM 1389 O O . ILE A 1 176 ? -17.605 -0.628 13.498 1.00 88.75 176 ILE A O 1
ATOM 1393 N N . TRP A 1 177 ? -16.610 -2.315 12.383 1.00 88.12 177 TRP A N 1
ATOM 1394 C CA . TRP A 1 177 ? -17.680 -3.282 12.626 1.00 88.12 177 TRP A CA 1
ATOM 1395 C C . TRP A 1 177 ? -17.860 -3.556 14.119 1.00 88.12 177 TRP A C 1
ATOM 1397 O O . TRP A 1 177 ? -18.983 -3.500 14.623 1.00 88.12 177 TRP A O 1
ATOM 1407 N N . LEU A 1 178 ? -16.760 -3.774 14.842 1.00 85.69 178 LEU A N 1
ATOM 1408 C CA . LEU A 1 178 ? -16.781 -3.967 16.291 1.00 85.69 178 LEU A CA 1
ATOM 1409 C C . LEU A 1 178 ? -17.305 -2.728 17.026 1.00 85.69 178 LEU A C 1
ATOM 1411 O O . LEU A 1 178 ? -18.192 -2.855 17.866 1.00 85.69 178 LEU A O 1
ATOM 1415 N N . ASN A 1 179 ? -16.835 -1.527 16.679 1.00 86.88 179 ASN A N 1
ATOM 1416 C CA . ASN A 1 179 ? -17.320 -0.282 17.281 1.00 86.88 179 ASN A CA 1
ATOM 1417 C C . ASN A 1 179 ? -18.819 -0.085 17.038 1.00 86.88 179 ASN A C 1
ATOM 1419 O O . ASN A 1 179 ? -19.558 0.248 17.964 1.00 86.88 179 ASN A O 1
ATOM 1423 N N . SER A 1 180 ? -19.289 -0.349 15.819 1.00 87.06 180 SER A N 1
ATOM 1424 C CA . SER A 1 180 ? -20.712 -0.278 15.475 1.00 87.06 180 SER A CA 1
ATOM 1425 C C . SER A 1 180 ? -21.537 -1.264 16.305 1.00 87.06 180 SER A C 1
ATOM 1427 O O . SER A 1 180 ? -22.574 -0.893 16.857 1.00 87.06 180 SER A O 1
ATOM 1429 N N . PHE A 1 181 ? -21.052 -2.498 16.469 1.00 86.81 181 PHE A N 1
ATOM 1430 C CA . PHE A 1 181 ? -21.693 -3.502 17.317 1.00 86.81 181 PHE A CA 1
ATOM 1431 C C . PH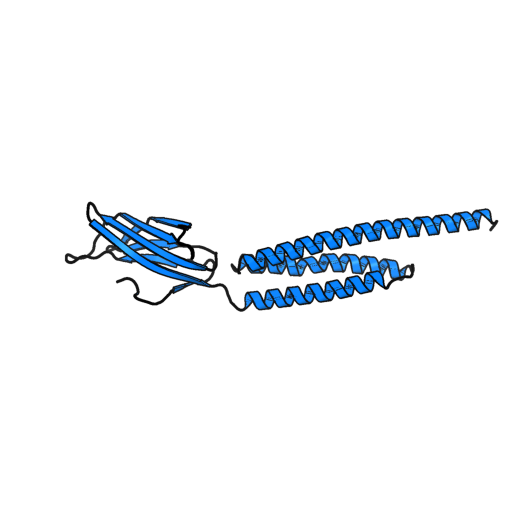E A 1 181 ? -21.761 -3.063 18.789 1.00 86.81 181 PHE A C 1
ATOM 1433 O O . PHE A 1 181 ? -22.818 -3.170 19.412 1.00 86.81 181 PHE A O 1
ATOM 1440 N N . ILE A 1 182 ? -20.671 -2.508 19.332 1.00 83.00 182 ILE A N 1
ATOM 1441 C CA . ILE A 1 182 ? -20.608 -1.989 20.708 1.00 83.00 182 ILE A CA 1
ATOM 1442 C C . ILE A 1 182 ? -21.642 -0.879 20.924 1.00 83.00 182 ILE A C 1
ATOM 1444 O O . ILE A 1 182 ? -22.337 -0.884 21.939 1.00 83.00 182 ILE A O 1
ATOM 1448 N N . ILE A 1 183 ? -21.791 0.044 19.970 1.00 83.94 183 ILE A N 1
ATOM 1449 C CA . ILE A 1 183 ? -22.773 1.136 20.052 1.00 83.94 183 ILE A CA 1
ATOM 1450 C C . ILE A 1 183 ? -24.196 0.589 20.079 1.00 83.94 183 ILE A C 1
ATOM 1452 O O . ILE A 1 183 ? -24.994 0.998 20.921 1.00 83.94 183 ILE A O 1
ATOM 1456 N N . VAL A 1 184 ? -24.523 -0.348 19.185 1.00 86.75 184 VAL A N 1
ATOM 1457 C CA . VAL A 1 184 ? -25.857 -0.964 19.140 1.00 86.75 184 VAL A CA 1
ATOM 1458 C C . VAL A 1 184 ? -26.153 -1.699 20.445 1.00 86.75 184 VAL A C 1
ATOM 1460 O O . VAL A 1 184 ? -27.213 -1.493 21.038 1.00 86.75 184 VAL A O 1
ATOM 1463 N N . TYR A 1 185 ? -25.203 -2.497 20.936 1.00 83.19 185 TYR A N 1
ATOM 1464 C CA . TYR A 1 185 ? -25.318 -3.168 22.228 1.00 83.19 185 TYR A CA 1
ATOM 1465 C C . TYR A 1 185 ? -25.552 -2.165 23.367 1.00 83.19 185 TYR A C 1
ATOM 1467 O O . TYR A 1 185 ? -26.436 -2.365 24.202 1.00 83.19 185 TYR A O 1
ATOM 1475 N N . PHE A 1 186 ? -24.812 -1.055 23.374 1.00 78.25 186 PHE A N 1
ATOM 1476 C CA . PHE A 1 186 ? -24.940 -0.017 24.390 1.00 78.25 186 PHE A CA 1
ATOM 1477 C C . PHE A 1 186 ? -26.296 0.691 24.341 1.00 78.25 186 PHE A C 1
ATOM 1479 O O . PHE A 1 186 ? -26.921 0.877 25.384 1.00 78.25 186 PHE A O 1
ATOM 1486 N N . MET A 1 187 ? -26.790 1.037 23.149 1.00 81.94 187 MET A N 1
ATOM 1487 C CA . MET A 1 187 ? -28.122 1.625 22.982 1.00 81.94 187 MET A CA 1
ATOM 1488 C C . MET A 1 187 ? -29.212 0.688 23.506 1.00 81.94 187 MET A C 1
ATOM 1490 O O . MET A 1 187 ? -30.086 1.126 24.254 1.00 81.94 187 MET A O 1
ATOM 1494 N N . LEU A 1 188 ? -29.140 -0.607 23.180 1.00 84.62 188 LEU A N 1
ATOM 1495 C CA . LEU A 1 188 ? -30.087 -1.606 23.682 1.00 84.62 188 LEU A CA 1
ATOM 1496 C C . LEU A 1 188 ? -30.027 -1.724 25.206 1.00 84.62 188 LEU A C 1
ATOM 1498 O O . LEU A 1 188 ? -31.063 -1.693 25.873 1.00 84.62 188 LEU A O 1
ATOM 1502 N N . TRP A 1 189 ? -28.823 -1.814 25.770 1.00 79.69 189 TRP A N 1
ATOM 1503 C CA . TRP A 1 189 ? -28.636 -1.872 27.216 1.00 79.69 189 TRP A CA 1
ATOM 1504 C C . TRP A 1 189 ? -29.185 -0.618 27.911 1.00 79.69 189 TRP A C 1
ATOM 1506 O O . TRP A 1 189 ? -29.914 -0.734 28.896 1.00 79.69 189 TRP A O 1
ATOM 1516 N N . PHE A 1 190 ? -28.913 0.572 27.370 1.00 78.88 190 PHE A N 1
ATOM 1517 C CA . PHE A 1 190 ? -29.425 1.840 27.889 1.00 78.88 190 PHE A CA 1
ATOM 1518 C C . PHE A 1 190 ? -30.959 1.891 27.879 1.00 78.88 190 PHE A C 1
ATOM 1520 O O . PHE A 1 190 ? -31.568 2.241 28.892 1.00 78.88 190 PHE A O 1
ATOM 1527 N N . ILE A 1 191 ? -31.595 1.473 26.777 1.00 84.50 191 ILE A N 1
ATOM 1528 C CA . ILE A 1 191 ? -33.060 1.385 26.667 1.00 84.50 191 ILE A CA 1
ATOM 1529 C C . ILE A 1 191 ? -33.627 0.457 27.748 1.00 84.50 191 ILE A C 1
ATOM 1531 O O . ILE A 1 191 ? -34.568 0.831 28.448 1.00 84.50 191 ILE A O 1
ATOM 1535 N N . VAL A 1 192 ? -33.036 -0.728 27.940 1.00 83.94 192 VAL A N 1
ATOM 1536 C CA . VAL A 1 192 ? -33.477 -1.685 28.969 1.00 83.94 192 VAL A CA 1
ATOM 1537 C C . VAL A 1 192 ? -33.386 -1.082 30.373 1.00 83.94 192 VAL A C 1
ATOM 1539 O O . VAL A 1 192 ? -34.306 -1.255 31.174 1.00 83.94 192 VAL A O 1
ATOM 1542 N N . GLN A 1 193 ? -32.312 -0.357 30.687 1.00 78.38 193 GLN A N 1
ATOM 1543 C CA . GLN A 1 193 ? -32.140 0.267 32.003 1.00 78.38 193 GLN A CA 1
ATOM 1544 C C . GLN A 1 193 ? -33.127 1.420 32.234 1.00 78.38 193 GLN A C 1
ATOM 1546 O O . GLN A 1 193 ? -33.722 1.51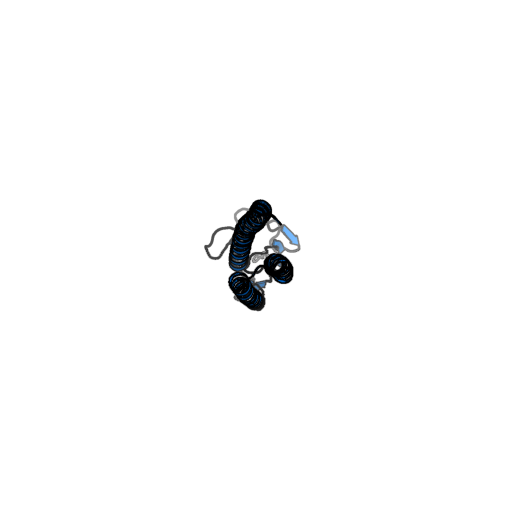5 33.309 1.00 78.38 193 GLN A O 1
ATOM 1551 N N . MET A 1 194 ? -33.378 2.248 31.215 1.00 79.94 194 MET A N 1
ATOM 1552 C CA . MET A 1 194 ? -34.400 3.299 31.272 1.00 79.94 194 MET A CA 1
ATOM 1553 C C . MET A 1 194 ? -35.800 2.720 31.513 1.00 79.94 194 MET A C 1
ATOM 1555 O O . MET A 1 194 ? -36.538 3.222 32.362 1.00 79.94 194 MET A O 1
ATOM 1559 N N . LEU A 1 195 ? -36.152 1.629 30.824 1.00 83.88 195 LEU A N 1
ATOM 1560 C CA . LEU A 1 195 ? -37.434 0.944 31.011 1.00 83.88 195 LEU A CA 1
ATOM 1561 C C . LEU A 1 195 ? -37.594 0.390 32.434 1.00 83.88 195 LEU A C 1
ATOM 1563 O O . LEU A 1 195 ? -38.668 0.537 33.020 1.00 83.88 195 LEU A O 1
ATOM 1567 N N . LYS A 1 196 ? -36.534 -0.189 33.017 1.00 80.94 196 LYS A N 1
ATOM 1568 C CA . LYS A 1 196 ? -36.546 -0.660 34.414 1.00 80.94 196 LYS A CA 1
ATOM 1569 C C . LYS A 1 196 ? -36.812 0.479 35.397 1.00 80.94 196 LYS A C 1
ATOM 1571 O O . LYS A 1 196 ? -37.733 0.373 36.203 1.00 80.94 196 LYS A O 1
ATOM 1576 N N . LYS A 1 197 ? -36.087 1.596 35.269 1.00 78.50 197 LYS A N 1
ATOM 1577 C CA . LYS A 1 197 ? -36.240 2.766 36.152 1.00 78.50 197 LYS A CA 1
ATOM 1578 C C . LYS A 1 197 ? -37.646 3.378 36.075 1.00 78.50 197 LYS A C 1
ATOM 1580 O O . LYS A 1 197 ? -38.219 3.750 37.096 1.00 78.50 197 LYS A O 1
ATOM 1585 N N . ILE A 1 198 ? -38.235 3.450 34.877 1.00 80.44 198 ILE A N 1
ATOM 1586 C CA . ILE A 1 198 ? -39.623 3.916 34.689 1.00 80.44 198 ILE A CA 1
ATOM 1587 C C . ILE A 1 198 ? -40.626 2.951 35.342 1.00 80.44 198 ILE A C 1
ATOM 1589 O O . ILE A 1 198 ? -41.616 3.398 35.926 1.00 80.44 198 ILE A O 1
ATOM 1593 N N . GLY A 1 199 ? -40.390 1.639 35.245 1.00 77.38 199 GLY A N 1
ATOM 1594 C CA . GLY A 1 199 ? -41.228 0.617 35.878 1.00 77.38 199 GLY A CA 1
ATOM 1595 C C . GLY A 1 199 ? -41.202 0.686 37.408 1.00 77.38 199 GLY A C 1
ATOM 1596 O O . GLY A 1 199 ? -42.251 0.614 38.045 1.00 77.38 199 GLY A O 1
ATOM 1597 N N . GLU A 1 200 ? -40.024 0.895 37.996 1.00 78.62 200 GLU A N 1
ATOM 1598 C CA . GLU A 1 200 ? -39.851 1.086 39.443 1.00 78.62 200 GLU A CA 1
ATOM 1599 C C . GLU A 1 200 ? -40.543 2.365 39.936 1.00 78.62 200 GLU A C 1
ATOM 1601 O O . GLU A 1 200 ? -41.280 2.326 40.921 1.00 78.62 200 GLU A O 1
ATOM 1606 N N . GLY A 1 201 ? -40.403 3.476 39.202 1.00 73.38 201 GLY A N 1
ATOM 1607 C CA . GLY A 1 201 ? -41.085 4.733 39.525 1.00 73.38 201 GLY A CA 1
ATOM 1608 C C . GLY A 1 201 ? -42.615 4.640 39.467 1.00 73.38 201 GLY A C 1
ATOM 1609 O O . GLY A 1 201 ? -43.296 5.261 40.280 1.00 73.38 201 GLY A O 1
ATOM 1610 N N . ARG A 1 202 ? -43.177 3.838 38.548 1.00 70.75 202 ARG A N 1
ATOM 1611 C CA . ARG A 1 202 ? -44.628 3.568 38.507 1.00 70.75 202 ARG A CA 1
ATOM 1612 C C . ARG A 1 202 ? -45.099 2.733 39.695 1.00 70.75 202 ARG A C 1
ATOM 1614 O O . ARG A 1 202 ? -46.110 3.079 40.293 1.00 70.75 202 ARG A O 1
ATOM 1621 N N . ARG A 1 203 ? -44.348 1.692 40.069 1.00 67.56 203 ARG A N 1
ATOM 1622 C CA . ARG A 1 203 ? -44.658 0.852 41.238 1.00 67.56 203 ARG A CA 1
ATOM 1623 C C . ARG A 1 203 ? -44.678 1.641 42.545 1.00 67.56 203 ARG A C 1
ATOM 1625 O O . ARG A 1 203 ? -45.563 1.417 43.359 1.00 67.56 203 ARG A O 1
ATOM 1632 N N . LEU A 1 204 ? -43.738 2.565 42.739 1.00 63.97 204 LEU A N 1
ATOM 1633 C CA . LEU A 1 204 ? -43.715 3.428 43.927 1.00 63.97 204 LEU A CA 1
ATOM 1634 C C . LEU A 1 204 ? -44.953 4.337 43.990 1.00 63.97 204 LEU A C 1
ATOM 1636 O O . LEU A 1 204 ? -45.562 4.471 45.044 1.00 63.97 204 LEU A O 1
ATOM 1640 N N . LYS A 1 205 ? -45.395 4.860 42.841 1.00 66.50 205 LYS A N 1
ATOM 1641 C CA . LYS A 1 205 ? -46.597 5.700 42.733 1.00 66.50 205 LYS A CA 1
ATOM 1642 C C . LYS A 1 205 ? -47.908 4.945 42.997 1.00 66.50 205 LYS A C 1
ATOM 1644 O O . LYS A 1 205 ? -48.866 5.534 43.479 1.00 66.50 205 LYS A O 1
ATOM 1649 N N . GLU A 1 206 ? -47.962 3.653 42.674 1.00 66.94 206 GLU A N 1
ATOM 1650 C CA . GLU A 1 206 ? -49.114 2.779 42.961 1.00 66.94 206 GLU A CA 1
ATOM 1651 C C . GLU A 1 206 ? -49.173 2.335 44.433 1.00 66.94 206 GLU A C 1
ATOM 1653 O O . GLU A 1 206 ? -50.242 1.966 44.914 1.00 66.94 206 GLU A O 1
ATOM 1658 N N . MET A 1 207 ? -48.050 2.395 45.160 1.00 64.81 207 MET A N 1
ATOM 1659 C CA . MET A 1 207 ? -47.963 2.037 46.582 1.00 64.81 207 MET A CA 1
ATOM 1660 C C . MET A 1 207 ? -48.247 3.204 47.545 1.00 64.81 207 MET A C 1
ATOM 1662 O O . MET A 1 207 ? -48.229 2.994 48.755 1.00 64.81 207 MET A O 1
ATOM 1666 N N . GLY A 1 208 ? -48.604 4.387 47.032 1.00 51.28 208 GLY A N 1
ATOM 1667 C CA . GLY A 1 208 ? -49.212 5.453 47.835 1.00 51.28 208 GLY A CA 1
ATOM 1668 C C . GLY A 1 208 ? -48.246 6.306 48.661 1.00 51.28 208 GLY A C 1
ATOM 1669 O O . GLY A 1 208 ? -48.582 6.651 49.792 1.00 51.28 208 GLY A O 1
ATOM 1670 N N . GLU A 1 209 ? -47.096 6.675 48.092 1.00 49.34 209 GLU A N 1
ATOM 1671 C CA . GLU A 1 209 ? -46.392 7.918 48.460 1.00 49.34 209 GLU A CA 1
ATOM 1672 C C . GLU A 1 209 ? -46.714 9.042 47.466 1.00 49.34 209 GLU A C 1
ATOM 1674 O O . GLU A 1 209 ? -46.696 8.784 46.235 1.00 49.34 209 GLU A O 1
#

pLDDT: mean 77.95, std 10.83, range [32.78, 92.75]

Organism: NCBI:txid412755